Protein AF-A0A6A5K207-F1 (afdb_monomer_lite)

Structure (mmCIF, N/CA/C/O backbone):
data_AF-A0A6A5K207-F1
#
_entry.id   AF-A0A6A5K207-F1
#
loop_
_atom_site.group_PDB
_atom_site.id
_atom_site.type_symbol
_atom_site.label_atom_id
_atom_site.label_alt_id
_atom_site.label_comp_id
_atom_site.label_asym_id
_atom_site.label_entity_id
_atom_site.label_seq_id
_atom_site.pdbx_PDB_ins_code
_atom_site.Cartn_x
_atom_site.Cartn_y
_atom_site.Cartn_z
_atom_site.occupancy
_atom_site.B_iso_or_equiv
_atom_site.auth_seq_id
_atom_site.auth_comp_id
_atom_site.auth_asym_id
_atom_site.auth_atom_id
_atom_site.pdbx_PDB_model_num
ATOM 1 N N . MET A 1 1 ? -21.752 -21.200 59.184 1.00 44.84 1 MET A N 1
ATOM 2 C CA . MET A 1 1 ? -21.937 -22.662 59.324 1.00 44.84 1 MET A CA 1
ATOM 3 C C . MET A 1 1 ? -22.901 -23.047 58.211 1.00 44.84 1 MET A C 1
ATOM 5 O O . MET A 1 1 ? -23.975 -22.481 58.202 1.00 44.84 1 MET A O 1
ATOM 9 N N . GLU A 1 2 ? -22.591 -23.794 57.160 1.00 45.03 2 GLU A N 1
ATOM 10 C CA . GLU A 1 2 ? -21.531 -24.756 56.871 1.00 45.03 2 GLU A CA 1
ATOM 11 C C . GLU A 1 2 ? -21.037 -24.585 55.426 1.00 45.03 2 GLU A C 1
ATOM 13 O O . GLU A 1 2 ? -21.795 -24.346 54.492 1.00 45.03 2 GLU A O 1
ATOM 18 N N . SER A 1 3 ? -19.728 -24.721 55.288 1.00 48.16 3 SER A N 1
ATOM 19 C CA . SER A 1 3 ? -18.932 -24.877 54.077 1.00 48.16 3 SER A CA 1
ATOM 20 C C . SER A 1 3 ? -18.979 -26.319 53.571 1.00 48.16 3 SER A C 1
ATOM 22 O O . SER A 1 3 ? -18.796 -27.216 54.389 1.00 48.16 3 SER A O 1
ATOM 24 N N . ARG A 1 4 ? -19.070 -26.554 52.252 1.00 56.84 4 ARG A N 1
ATOM 25 C CA . ARG A 1 4 ? -18.583 -27.797 51.617 1.00 56.84 4 ARG A CA 1
ATOM 26 C C . ARG A 1 4 ? -18.163 -27.563 50.161 1.00 56.84 4 ARG A C 1
ATOM 28 O O . ARG A 1 4 ? -18.982 -27.470 49.257 1.00 56.84 4 ARG A O 1
ATOM 35 N N . ILE A 1 5 ? -16.848 -27.491 49.987 1.00 59.66 5 ILE A N 1
ATOM 36 C CA . ILE A 1 5 ? -16.102 -27.741 48.750 1.00 59.66 5 ILE A CA 1
ATOM 37 C C . ILE A 1 5 ? -15.825 -29.253 48.692 1.00 59.66 5 ILE A C 1
ATOM 39 O O . ILE A 1 5 ? -15.466 -29.818 49.729 1.00 59.66 5 ILE A O 1
ATOM 43 N N . PRO A 1 6 ? -15.901 -29.902 47.520 1.00 63.38 6 PRO A N 1
ATOM 44 C CA . PRO A 1 6 ? -15.138 -31.117 47.257 1.00 63.38 6 PRO A CA 1
ATOM 45 C C . PRO A 1 6 ? -13.872 -30.817 46.439 1.00 63.38 6 PRO A C 1
ATOM 47 O O . PRO A 1 6 ? -13.910 -30.184 45.387 1.00 63.38 6 PRO A O 1
ATOM 50 N N . SER A 1 7 ? -12.761 -31.283 47.000 1.00 54.56 7 SER A N 1
ATOM 51 C CA . SER A 1 7 ? -11.365 -31.261 46.552 1.00 54.56 7 SER A CA 1
ATOM 52 C C . SER A 1 7 ? -11.074 -32.153 45.317 1.00 54.56 7 SER A C 1
ATOM 54 O O . SER A 1 7 ? -11.964 -32.866 44.854 1.00 54.56 7 SER A O 1
ATOM 56 N N . PRO A 1 8 ? -9.843 -32.097 44.760 1.00 53.81 8 PRO A N 1
ATOM 57 C CA . PRO A 1 8 ? -9.511 -32.505 43.397 1.00 53.81 8 PRO A CA 1
ATOM 58 C C . PRO A 1 8 ? -9.076 -33.974 43.293 1.00 53.81 8 PRO A C 1
ATOM 60 O O . PRO A 1 8 ? -8.551 -34.543 44.248 1.00 53.81 8 PRO A O 1
ATOM 63 N N . ASN A 1 9 ? -9.204 -34.551 42.095 1.00 52.72 9 ASN A N 1
ATOM 64 C CA . ASN A 1 9 ? -8.553 -35.815 41.748 1.00 52.72 9 ASN A CA 1
ATOM 65 C C . ASN A 1 9 ? -7.171 -35.561 41.115 1.00 52.72 9 ASN A C 1
ATOM 67 O O . ASN A 1 9 ? -7.085 -34.764 40.178 1.00 52.72 9 ASN A O 1
ATOM 71 N N . PRO A 1 10 ? -6.107 -36.244 41.577 1.00 52.38 10 PRO A N 1
ATOM 72 C CA . PRO A 1 10 ? -4.790 -36.215 40.956 1.00 52.38 10 PRO A CA 1
ATOM 73 C C . PRO A 1 10 ? -4.462 -37.506 40.167 1.00 52.38 10 PRO A C 1
ATOM 75 O O . PRO A 1 10 ? -5.219 -38.475 40.174 1.00 52.38 10 PRO A O 1
ATOM 78 N N . ILE A 1 11 ? -3.233 -37.509 39.630 1.00 54.78 11 ILE A N 1
ATOM 79 C CA . ILE A 1 11 ? -2.337 -38.635 39.271 1.00 54.78 11 ILE A CA 1
ATOM 80 C C . ILE A 1 11 ? -2.476 -39.261 37.846 1.00 54.78 11 ILE A C 1
ATOM 82 O O . ILE A 1 11 ? -3.526 -39.154 37.223 1.00 54.78 11 ILE A O 1
ATOM 86 N N . PRO A 1 12 ? -1.461 -40.003 37.335 1.00 46.03 12 PRO A N 1
ATOM 87 C CA . PRO A 1 12 ? -0.167 -39.592 36.750 1.00 46.03 12 PRO A CA 1
ATOM 88 C C . PRO A 1 12 ? 0.008 -40.050 35.284 1.00 46.03 12 PRO A C 1
ATOM 90 O O . PRO A 1 12 ? -0.547 -41.061 34.864 1.00 46.03 12 PRO A O 1
ATOM 93 N N . GLY A 1 13 ? 0.919 -39.422 34.536 1.00 37.16 13 GLY A N 1
ATOM 94 C CA . GLY A 1 13 ? 1.379 -39.964 33.253 1.00 37.16 13 GLY A CA 1
ATOM 95 C C . GLY A 1 13 ? 2.741 -39.412 32.854 1.00 37.16 13 GLY A C 1
ATOM 96 O O . GLY A 1 13 ? 2.867 -38.235 32.549 1.00 37.16 13 GLY A O 1
ATOM 97 N N . SER A 1 14 ? 3.747 -40.279 32.923 1.00 47.94 14 SER A N 1
ATOM 98 C CA . SER A 1 14 ? 5.183 -40.050 32.754 1.00 47.94 14 SER A CA 1
ATOM 99 C C . SER A 1 14 ? 5.637 -39.290 31.495 1.00 47.94 14 SER A C 1
ATOM 101 O O . SER A 1 14 ? 4.974 -39.331 30.458 1.00 47.94 14 SER A O 1
ATOM 103 N N . PRO A 1 15 ? 6.842 -38.684 31.552 1.00 44.41 15 PRO A N 1
ATOM 104 C CA . PRO A 1 15 ? 7.488 -38.045 30.414 1.00 44.41 15 PRO A CA 1
ATOM 105 C C . PRO A 1 15 ? 8.065 -39.104 29.468 1.00 44.41 15 PRO A C 1
ATOM 107 O O . PRO A 1 15 ? 8.918 -39.899 29.861 1.00 44.41 15 PRO A O 1
ATOM 110 N N . SER A 1 16 ? 7.651 -39.095 28.201 1.00 43.56 16 SER A N 1
ATOM 111 C CA . SER A 1 16 ? 8.359 -39.845 27.162 1.00 43.56 16 SER A CA 1
ATOM 112 C C . SER A 1 16 ? 9.393 -38.928 26.518 1.00 43.56 16 SER A C 1
ATOM 114 O O . SER A 1 16 ? 9.106 -38.188 25.580 1.00 43.56 16 SER A O 1
ATOM 116 N N . ALA A 1 17 ? 10.606 -38.975 27.062 1.00 40.47 17 ALA A N 1
ATOM 117 C CA . ALA A 1 17 ? 11.802 -38.459 26.422 1.00 40.47 17 ALA A CA 1
ATOM 118 C C . ALA A 1 17 ? 12.112 -39.314 25.185 1.00 40.47 17 ALA A C 1
ATOM 120 O O . ALA A 1 17 ? 12.351 -40.514 25.298 1.00 40.47 17 ALA A O 1
ATOM 121 N N . TRP A 1 18 ? 12.109 -38.694 24.009 1.00 47.16 18 TRP A N 1
ATOM 122 C CA . TRP A 1 18 ? 12.700 -39.260 22.801 1.00 47.16 18 TRP A CA 1
ATOM 123 C C . TRP A 1 18 ? 14.012 -38.517 22.545 1.00 47.16 18 TRP A C 1
ATOM 125 O O . TRP A 1 18 ? 13.978 -37.309 22.303 1.00 47.16 18 TRP A O 1
ATOM 135 N N . PRO A 1 19 ? 15.175 -39.184 22.598 1.00 44.75 19 PRO A N 1
ATOM 136 C CA . PRO A 1 19 ? 16.393 -38.640 22.035 1.00 44.75 19 PRO A CA 1
ATOM 137 C C . PRO A 1 19 ? 16.380 -38.937 20.534 1.00 44.75 19 PRO A C 1
ATOM 139 O O . PRO A 1 19 ? 16.331 -40.091 20.108 1.00 44.75 19 PRO A O 1
ATOM 142 N N . SER A 1 20 ? 16.405 -37.903 19.701 1.00 40.88 20 SER A N 1
ATOM 143 C CA . SER A 1 20 ? 16.735 -38.067 18.287 1.00 40.88 20 SER A CA 1
ATOM 144 C C . SER A 1 20 ? 17.706 -36.979 17.868 1.00 40.88 20 SER A C 1
ATOM 146 O O . SER A 1 20 ? 17.448 -35.781 17.927 1.00 40.88 20 SER A O 1
ATOM 148 N N . THR A 1 21 ? 18.879 -37.496 17.555 1.00 45.62 21 THR A N 1
ATOM 149 C CA . THR A 1 21 ? 20.159 -36.899 17.223 1.00 45.62 21 THR A CA 1
ATOM 150 C C . THR A 1 21 ? 20.055 -35.835 16.123 1.00 45.62 21 THR A C 1
ATOM 152 O O . THR A 1 21 ? 19.365 -36.058 15.126 1.00 45.62 21 THR A O 1
ATOM 155 N N . PRO A 1 22 ? 20.774 -34.704 16.241 1.00 42.53 22 PRO A N 1
ATOM 156 C CA . PRO A 1 22 ? 20.884 -33.736 15.158 1.00 42.53 22 PRO A CA 1
ATOM 157 C C . PRO A 1 22 ? 21.737 -34.317 14.023 1.00 42.53 22 PRO A C 1
ATOM 159 O O . PRO A 1 22 ? 22.899 -34.672 14.219 1.00 42.53 22 PRO A O 1
ATOM 162 N N . SER A 1 23 ? 21.164 -34.403 12.823 1.00 44.38 23 SER A N 1
ATOM 163 C CA . SER A 1 23 ? 21.946 -34.622 11.602 1.00 44.38 23 SER A CA 1
ATOM 164 C C . SER A 1 23 ? 22.657 -33.315 11.219 1.00 44.38 23 SER A C 1
ATOM 166 O O . SER A 1 23 ? 22.001 -32.271 11.188 1.00 44.38 23 SER A O 1
ATOM 168 N N . PRO A 1 24 ? 23.971 -33.327 10.931 1.00 42.41 24 PRO A N 1
ATOM 169 C CA . PRO A 1 24 ? 24.690 -32.132 10.509 1.00 42.41 24 PRO A CA 1
ATOM 170 C C . PRO A 1 24 ? 24.286 -31.741 9.080 1.00 42.41 24 PRO A C 1
ATOM 172 O O . PRO A 1 24 ? 24.414 -32.528 8.143 1.00 42.41 24 PRO A O 1
ATOM 175 N N . LEU A 1 25 ? 23.797 -30.510 8.922 1.00 47.03 25 LEU A N 1
ATOM 176 C CA . LEU A 1 25 ? 23.578 -29.882 7.620 1.00 47.03 25 LEU A CA 1
ATOM 177 C C . LEU A 1 25 ? 24.928 -29.613 6.930 1.00 47.03 25 LEU A C 1
ATOM 179 O O . LEU A 1 25 ? 25.884 -29.209 7.600 1.00 47.03 25 LEU A O 1
ATOM 183 N N . PRO A 1 26 ? 25.026 -29.798 5.602 1.00 39.66 26 PRO A N 1
ATOM 184 C CA . PRO A 1 26 ? 26.238 -29.490 4.860 1.00 39.66 26 PRO A CA 1
ATOM 185 C C . PRO A 1 26 ? 26.518 -27.982 4.857 1.00 39.66 26 PRO A C 1
ATOM 187 O O . PRO A 1 26 ? 25.667 -27.160 4.521 1.00 39.66 26 PRO A O 1
ATOM 190 N N . SER A 1 27 ? 27.755 -27.651 5.227 1.00 43.25 27 SER A N 1
ATOM 191 C CA . SER A 1 27 ? 28.374 -26.333 5.103 1.00 43.25 27 SER A CA 1
ATOM 192 C C . SER A 1 27 ? 28.335 -25.847 3.651 1.00 43.25 27 SER A C 1
ATOM 194 O O . SER A 1 27 ? 28.942 -26.455 2.770 1.00 43.25 27 SER A O 1
ATOM 196 N N . LEU A 1 28 ? 27.655 -24.726 3.414 1.00 39.69 28 LEU A N 1
ATOM 197 C CA . LEU A 1 28 ? 27.785 -23.926 2.200 1.00 39.69 28 LEU A CA 1
ATOM 198 C C . LEU A 1 28 ? 28.215 -22.518 2.615 1.00 39.69 28 LEU A C 1
ATOM 200 O O . LEU A 1 28 ? 27.433 -21.744 3.161 1.00 39.69 28 LEU A O 1
ATOM 204 N N . SER A 1 29 ? 29.489 -22.217 2.379 1.00 40.88 29 SER A N 1
ATOM 205 C CA . SER A 1 29 ? 30.042 -20.857 2.414 1.00 40.88 29 SER A CA 1
ATOM 206 C C . SER A 1 29 ? 30.113 -20.302 0.973 1.00 40.88 29 SER A C 1
ATOM 208 O O . SER A 1 29 ? 29.894 -21.046 0.018 1.00 40.88 29 SER A O 1
ATOM 210 N N . PRO A 1 30 ? 30.334 -18.995 0.781 1.00 43.84 30 PRO A N 1
ATOM 211 C CA . PRO A 1 30 ? 29.324 -18.043 0.347 1.00 43.84 30 PRO A CA 1
ATOM 212 C C . PRO A 1 30 ? 29.464 -17.696 -1.144 1.00 43.84 30 PRO A C 1
ATOM 214 O O . PRO A 1 30 ? 30.557 -17.385 -1.611 1.00 43.84 30 PRO A O 1
ATOM 217 N N . LEU A 1 31 ? 28.356 -17.642 -1.890 1.00 35.25 31 LEU A N 1
ATOM 218 C CA . LEU A 1 31 ? 28.353 -16.929 -3.168 1.00 35.25 31 LEU A CA 1
ATOM 219 C C . LEU A 1 31 ? 27.944 -15.479 -2.898 1.00 35.25 31 LEU A C 1
ATOM 221 O O . LEU A 1 31 ? 26.765 -15.139 -2.822 1.00 35.25 31 LEU A O 1
ATOM 225 N N . THR A 1 32 ? 28.937 -14.612 -2.719 1.00 41.06 32 THR A N 1
ATOM 226 C CA . THR A 1 32 ? 28.762 -13.164 -2.836 1.00 41.06 32 THR A CA 1
ATOM 227 C C . THR A 1 32 ? 28.430 -12.838 -4.285 1.00 41.06 32 THR A C 1
ATOM 229 O O . THR A 1 32 ? 29.312 -12.556 -5.093 1.00 41.06 32 THR A O 1
ATOM 232 N N . THR A 1 33 ? 27.151 -12.899 -4.634 1.00 46.28 33 THR A N 1
ATOM 233 C CA . THR A 1 33 ? 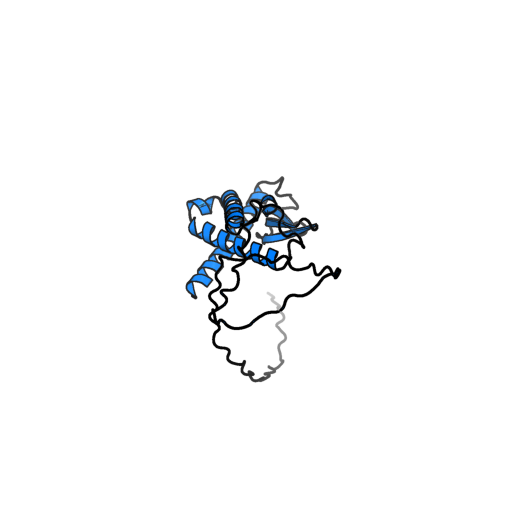26.635 -12.258 -5.841 1.00 46.28 33 THR A CA 1
ATOM 234 C C . THR A 1 33 ? 26.035 -10.935 -5.399 1.00 46.28 33 THR A C 1
ATOM 236 O O . THR A 1 33 ? 24.927 -10.879 -4.868 1.00 46.28 33 THR A O 1
ATOM 239 N N . ALA A 1 34 ? 26.811 -9.862 -5.547 1.00 43.94 34 ALA A N 1
ATOM 240 C CA . ALA A 1 34 ? 26.272 -8.515 -5.504 1.00 43.94 34 ALA A CA 1
ATOM 241 C C . ALA A 1 34 ? 25.186 -8.427 -6.588 1.00 43.94 34 ALA A C 1
ATOM 243 O O . ALA A 1 34 ? 25.480 -8.471 -7.781 1.00 43.94 34 ALA A O 1
ATOM 244 N N . PHE A 1 35 ? 23.923 -8.401 -6.167 1.00 44.88 35 PHE A N 1
ATOM 245 C CA . PHE A 1 35 ? 22.794 -8.182 -7.060 1.00 44.88 35 PHE A CA 1
ATOM 246 C C . PHE A 1 35 ? 22.792 -6.707 -7.462 1.00 44.88 35 PHE A C 1
ATOM 248 O O . PHE A 1 35 ? 22.419 -5.840 -6.673 1.00 44.88 35 PHE A O 1
ATOM 255 N N . ASP A 1 36 ? 23.226 -6.431 -8.688 1.00 41.22 36 ASP A N 1
ATOM 256 C CA . ASP A 1 36 ? 23.014 -5.140 -9.331 1.00 41.22 36 ASP A CA 1
ATOM 257 C C . ASP A 1 36 ? 21.518 -4.993 -9.650 1.00 41.22 36 ASP A C 1
ATOM 259 O O . ASP A 1 36 ? 20.970 -5.636 -10.546 1.00 41.22 36 ASP A O 1
ATOM 263 N N . LEU A 1 37 ? 20.838 -4.164 -8.859 1.00 47.44 37 LEU A N 1
ATOM 264 C CA . LEU A 1 37 ? 19.405 -3.870 -8.956 1.00 47.44 37 LEU A CA 1
ATOM 265 C C . LEU A 1 37 ? 19.041 -2.989 -10.166 1.00 47.44 37 LEU A C 1
ATOM 267 O O . LEU A 1 37 ? 17.875 -2.623 -10.323 1.00 47.44 37 LEU A O 1
ATOM 271 N N . SER A 1 38 ? 19.999 -2.644 -11.029 1.00 45.72 38 SER A N 1
ATOM 272 C CA . SER A 1 38 ? 19.800 -1.626 -12.068 1.00 45.72 38 SER A CA 1
ATOM 273 C C . SER A 1 38 ? 19.377 -2.170 -13.435 1.00 45.72 38 SER A C 1
ATOM 275 O O . SER A 1 38 ? 19.106 -1.378 -14.338 1.00 45.72 38 SER A O 1
ATOM 277 N N . ARG A 1 39 ? 19.283 -3.491 -13.635 1.00 46.75 39 ARG A N 1
ATOM 278 C CA . ARG A 1 39 ? 18.863 -4.068 -14.927 1.00 46.75 39 ARG A CA 1
ATOM 279 C C . ARG A 1 39 ? 18.024 -5.332 -14.765 1.00 46.75 39 ARG A C 1
ATOM 281 O O . ARG A 1 39 ? 18.534 -6.444 -14.805 1.00 46.75 39 ARG A O 1
ATOM 288 N N . MET A 1 40 ? 16.710 -5.154 -14.669 1.00 41.28 40 MET A N 1
ATOM 289 C CA . MET A 1 40 ? 15.739 -6.238 -14.835 1.00 41.28 40 MET A CA 1
ATOM 290 C C . MET A 1 40 ? 14.933 -5.983 -16.108 1.00 41.28 40 MET A C 1
ATOM 292 O O . MET A 1 40 ? 13.833 -5.441 -16.076 1.00 41.28 40 MET A O 1
ATOM 296 N N . SER A 1 41 ? 15.526 -6.330 -17.249 1.00 45.75 41 SER A N 1
ATOM 297 C CA . SER A 1 41 ? 14.807 -6.470 -18.516 1.00 45.75 41 SER A CA 1
ATOM 298 C C . SER A 1 41 ? 14.399 -7.933 -18.655 1.00 45.75 41 SER A C 1
ATOM 300 O O . SER A 1 41 ? 15.256 -8.809 -18.723 1.00 45.75 41 SER A O 1
ATOM 302 N N . ILE A 1 42 ? 13.096 -8.198 -18.662 1.00 46.06 42 ILE A N 1
ATOM 303 C CA . ILE A 1 42 ? 12.529 -9.514 -18.969 1.00 46.06 42 ILE A CA 1
ATOM 304 C C . ILE A 1 42 ? 12.681 -9.715 -20.491 1.00 46.06 42 ILE A C 1
ATOM 306 O O . ILE A 1 42 ? 12.168 -8.884 -21.243 1.00 46.06 42 ILE A O 1
ATOM 310 N N . PRO A 1 43 ? 13.408 -10.736 -20.983 1.00 43.03 43 PRO A N 1
ATOM 311 C CA . PRO A 1 43 ? 13.563 -10.945 -22.419 1.00 43.03 43 PRO A CA 1
ATOM 312 C C . PRO A 1 43 ? 12.281 -11.539 -23.033 1.00 43.03 43 PRO A C 1
ATOM 314 O O . PRO A 1 43 ? 11.747 -12.512 -22.495 1.00 43.03 43 PRO A O 1
ATOM 317 N N . PRO A 1 44 ? 11.799 -11.034 -24.185 1.00 43.41 44 PRO A N 1
ATOM 318 C CA . PRO A 1 44 ? 10.745 -11.681 -24.947 1.00 43.41 44 PRO A CA 1
ATOM 319 C C . PRO A 1 44 ? 11.380 -12.710 -25.889 1.00 43.41 44 PRO A C 1
ATOM 321 O O . PRO A 1 44 ? 11.658 -12.428 -27.050 1.00 43.41 44 PRO A O 1
ATOM 324 N N . THR A 1 45 ? 11.630 -13.922 -25.401 1.00 42.78 45 THR A N 1
ATOM 325 C CA . THR A 1 45 ? 12.002 -15.052 -26.268 1.00 42.78 45 THR A CA 1
ATOM 326 C C . THR A 1 45 ? 11.120 -16.249 -25.967 1.00 42.78 45 THR A C 1
ATOM 328 O O . THR A 1 45 ? 11.534 -17.212 -25.332 1.00 42.78 45 THR A O 1
ATOM 331 N N . ALA A 1 46 ? 9.888 -16.169 -26.459 1.00 44.06 46 ALA A N 1
ATOM 332 C CA . ALA A 1 46 ? 9.008 -17.311 -26.658 1.00 44.06 46 ALA A CA 1
ATOM 333 C C . ALA A 1 46 ? 8.337 -17.210 -28.035 1.00 44.06 46 ALA A C 1
ATOM 335 O O . ALA A 1 46 ? 7.123 -17.244 -28.139 1.00 44.06 46 ALA A O 1
ATOM 336 N N . TYR A 1 47 ? 9.133 -17.065 -29.099 1.00 45.47 47 TYR A N 1
ATOM 337 C CA . TYR A 1 47 ? 8.669 -17.324 -30.463 1.00 45.47 47 TYR A CA 1
ATOM 338 C C . TYR A 1 47 ? 9.777 -18.014 -31.257 1.00 45.47 47 TYR A C 1
ATOM 340 O O . TYR A 1 47 ? 10.478 -17.411 -32.063 1.00 45.47 47 TYR A O 1
ATOM 348 N N . ALA A 1 48 ? 9.925 -19.317 -31.025 1.00 40.44 48 ALA A N 1
ATOM 349 C CA . ALA A 1 48 ? 10.353 -20.202 -32.094 1.00 40.44 48 ALA A CA 1
ATOM 350 C C . ALA A 1 48 ? 9.165 -20.317 -33.061 1.00 40.44 48 ALA A C 1
ATOM 352 O O . ALA A 1 48 ? 8.199 -21.021 -32.779 1.00 40.44 48 ALA A O 1
ATOM 353 N N . SER A 1 49 ? 9.204 -19.578 -34.168 1.00 36.00 49 SER A N 1
ATOM 354 C CA . SER A 1 49 ? 8.358 -19.863 -35.327 1.00 36.00 49 SER A CA 1
ATOM 355 C C . SER A 1 49 ? 9.236 -20.405 -36.441 1.00 36.00 49 SER A C 1
ATOM 357 O O . SER A 1 49 ? 9.970 -19.691 -37.117 1.00 36.00 49 SER A O 1
ATOM 359 N N . THR A 1 50 ? 9.166 -21.723 -36.553 1.00 40.16 50 THR A N 1
ATOM 360 C CA . THR A 1 50 ? 9.625 -22.572 -37.640 1.00 40.16 50 THR A CA 1
ATOM 361 C C . THR A 1 50 ? 9.022 -22.116 -38.965 1.00 40.16 50 THR A C 1
ATOM 363 O O . THR A 1 50 ? 7.894 -22.487 -39.230 1.00 40.16 50 THR A O 1
ATOM 366 N N . TYR A 1 51 ? 9.755 -21.383 -39.807 1.00 38.41 51 TYR A N 1
ATOM 367 C CA . TYR A 1 51 ? 9.572 -21.406 -41.266 1.00 38.41 51 TYR A CA 1
ATOM 368 C C . TYR A 1 51 ? 10.887 -21.022 -41.958 1.00 38.41 51 TYR A C 1
ATOM 370 O O . TYR A 1 51 ? 11.305 -19.869 -41.946 1.00 38.41 51 TYR A O 1
ATOM 378 N N . ALA A 1 52 ? 11.537 -22.019 -42.561 1.00 36.31 52 ALA A N 1
ATOM 379 C CA . ALA A 1 52 ? 12.463 -21.810 -43.670 1.00 36.31 52 ALA A CA 1
ATOM 380 C C . ALA A 1 52 ? 11.659 -21.439 -44.933 1.00 36.31 52 ALA A C 1
ATOM 382 O O . ALA A 1 52 ? 10.500 -21.846 -45.060 1.00 36.31 52 ALA A O 1
ATOM 383 N N . PRO A 1 53 ? 12.276 -20.732 -45.892 1.00 45.12 53 PRO A N 1
ATOM 384 C CA . PRO A 1 53 ? 12.736 -21.472 -47.064 1.00 45.12 53 PRO A CA 1
ATOM 385 C C . PRO A 1 53 ? 14.161 -21.117 -47.516 1.00 45.12 53 PRO A C 1
ATOM 387 O O . PRO A 1 53 ? 14.733 -20.092 -47.156 1.00 45.12 53 PRO A O 1
ATOM 390 N N . ALA A 1 54 ? 14.708 -22.064 -48.279 1.00 39.84 54 ALA A N 1
ATOM 391 C CA . ALA A 1 54 ? 16.033 -22.120 -48.887 1.00 39.84 54 ALA A CA 1
ATOM 392 C C . ALA A 1 54 ? 16.172 -21.204 -50.129 1.00 39.84 54 ALA A C 1
ATOM 394 O O . ALA A 1 54 ? 15.262 -20.435 -50.409 1.00 39.84 54 ALA A O 1
ATOM 395 N N . TYR A 1 55 ? 17.287 -21.380 -50.866 1.00 39.78 55 TYR A N 1
ATOM 396 C CA . TYR A 1 55 ? 17.792 -20.689 -52.081 1.00 39.78 55 TYR A CA 1
ATOM 397 C C . TYR A 1 55 ? 18.593 -19.396 -51.748 1.00 39.78 55 TYR A C 1
ATOM 399 O O . TYR A 1 55 ? 18.055 -18.513 -51.099 1.00 39.78 55 TYR A O 1
ATOM 407 N N . GLU A 1 56 ? 19.876 -19.171 -52.084 1.00 35.44 56 GLU A N 1
ATOM 408 C CA . GLU A 1 56 ? 20.811 -19.774 -53.054 1.00 35.44 56 GLU A CA 1
ATOM 409 C C . GLU A 1 56 ? 22.298 -19.372 -52.780 1.00 35.44 56 GLU A C 1
ATOM 411 O O . GLU A 1 56 ? 22.585 -18.227 -52.442 1.00 35.44 56 GLU A O 1
ATOM 416 N N . GLU A 1 57 ? 23.204 -20.340 -52.996 1.00 39.62 57 GLU A N 1
ATOM 417 C CA . GLU A 1 57 ? 24.566 -20.296 -53.594 1.00 39.62 57 GLU A CA 1
ATOM 418 C C . GLU A 1 57 ? 25.828 -19.597 -52.986 1.00 39.62 57 GLU A C 1
ATOM 420 O O . GLU A 1 57 ? 25.752 -18.678 -52.172 1.00 39.62 57 GLU A O 1
ATOM 425 N N . PRO A 1 58 ? 27.045 -20.100 -53.344 1.00 49.69 58 PRO A N 1
ATOM 426 C CA . PRO A 1 58 ? 28.224 -20.158 -52.476 1.00 49.69 58 PRO A CA 1
ATOM 427 C C . PRO A 1 58 ? 29.349 -19.179 -52.856 1.00 49.69 58 PRO A C 1
ATOM 429 O O . PRO A 1 58 ? 29.645 -18.971 -54.032 1.00 49.69 58 PRO A O 1
ATOM 432 N N . ARG A 1 59 ? 30.102 -18.682 -51.863 1.00 40.41 59 ARG A N 1
ATOM 433 C CA . ARG A 1 59 ? 31.461 -18.142 -52.076 1.00 40.41 59 ARG A CA 1
ATOM 434 C C . ARG A 1 59 ? 32.412 -18.480 -50.921 1.00 40.41 59 ARG A C 1
ATOM 436 O O . ARG A 1 59 ? 32.390 -17.853 -49.870 1.00 40.41 59 ARG A O 1
ATOM 443 N N . SER A 1 60 ? 33.277 -19.461 -51.163 1.00 40.66 60 SER A N 1
ATOM 444 C CA . SER A 1 60 ? 34.611 -19.647 -50.560 1.00 40.66 60 SER A CA 1
ATOM 445 C C . SER A 1 60 ? 35.530 -18.469 -50.950 1.00 40.66 60 SER A C 1
ATOM 447 O O . SER A 1 60 ? 35.436 -18.005 -52.084 1.00 40.66 60 SER A O 1
ATOM 449 N N . PHE A 1 61 ? 36.299 -17.828 -50.053 1.00 39.91 61 PHE A N 1
ATOM 450 C CA . PHE A 1 61 ? 37.665 -18.111 -49.526 1.00 39.91 61 PHE A CA 1
ATOM 451 C C . PHE A 1 61 ? 38.098 -16.904 -48.628 1.00 39.91 61 PHE A C 1
ATOM 453 O O . PHE A 1 61 ? 37.456 -15.861 -48.763 1.00 39.91 61 PHE A O 1
ATOM 460 N N . PRO A 1 62 ? 39.242 -16.875 -47.886 1.00 47.97 62 PRO A N 1
ATOM 461 C CA . PRO A 1 62 ? 40.047 -17.890 -47.174 1.00 47.97 62 PRO A CA 1
ATOM 462 C C . PRO A 1 62 ? 40.216 -17.555 -45.648 1.00 47.97 62 PRO A C 1
ATOM 464 O O . PRO A 1 62 ? 39.684 -16.546 -45.184 1.00 47.97 62 PRO A O 1
ATOM 467 N N . PRO A 1 63 ? 40.952 -18.357 -44.836 1.00 57.75 63 PRO A N 1
ATOM 468 C CA . PRO A 1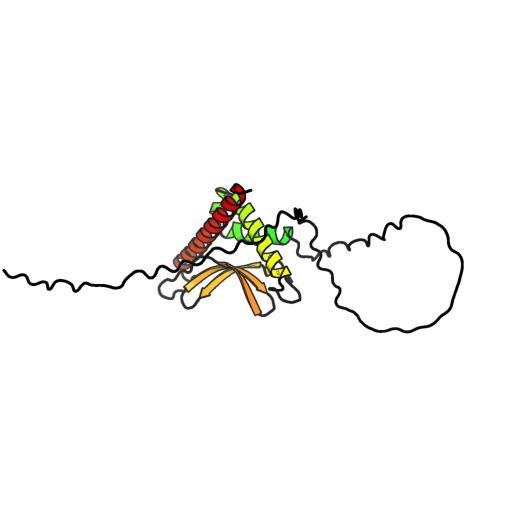 63 ? 41.128 -18.125 -43.398 1.00 57.75 63 PRO A CA 1
ATOM 469 C C . PRO A 1 63 ? 42.482 -17.476 -43.054 1.00 57.75 63 PRO A C 1
ATOM 471 O O . PRO A 1 63 ? 43.507 -17.896 -43.581 1.00 57.75 63 PRO A O 1
ATOM 474 N N . ALA A 1 64 ? 42.485 -16.502 -42.137 1.00 46.50 64 ALA A N 1
ATOM 475 C CA . ALA A 1 64 ? 43.499 -16.270 -41.090 1.00 46.50 64 ALA A CA 1
ATOM 476 C C . ALA A 1 64 ? 43.411 -14.826 -40.574 1.00 46.50 64 ALA A C 1
ATOM 478 O O . ALA A 1 64 ? 43.544 -13.871 -41.333 1.00 46.50 64 ALA A O 1
ATOM 479 N N . GLY A 1 65 ? 43.245 -14.671 -39.262 1.00 39.25 65 GLY A N 1
ATOM 480 C CA . GLY A 1 65 ? 43.329 -13.374 -38.599 1.00 39.25 65 GLY A CA 1
ATOM 481 C C . GLY A 1 65 ? 42.680 -13.410 -37.226 1.00 39.25 65 GLY A C 1
ATOM 482 O O . GLY A 1 65 ? 41.513 -13.069 -37.079 1.00 39.25 65 GLY A O 1
ATOM 483 N N . HIS A 1 66 ? 43.436 -13.853 -36.223 1.00 53.50 66 HIS A N 1
ATOM 484 C CA . HIS A 1 66 ? 43.067 -13.741 -34.817 1.00 53.50 66 HIS A CA 1
ATOM 485 C C . HIS A 1 66 ? 42.843 -12.266 -34.445 1.00 53.50 66 HIS A C 1
ATOM 487 O O . HIS A 1 66 ? 43.796 -11.524 -34.224 1.00 53.50 66 HIS A O 1
ATOM 493 N N . MET A 1 67 ? 41.584 -11.855 -34.333 1.00 48.84 67 MET A N 1
ATOM 494 C CA . MET A 1 67 ? 41.168 -10.691 -33.553 1.00 48.84 67 MET A CA 1
ATOM 495 C C . MET A 1 67 ? 40.134 -11.184 -32.535 1.00 48.84 67 MET A C 1
ATOM 497 O O . MET A 1 67 ? 39.249 -11.954 -32.919 1.00 48.84 67 MET A O 1
ATOM 501 N N . PRO A 1 68 ? 40.222 -10.804 -31.247 1.00 48.75 68 PRO A N 1
ATOM 502 C CA . PRO A 1 68 ? 39.185 -11.135 -30.282 1.00 48.75 68 PRO A CA 1
ATOM 503 C C . PRO A 1 68 ? 37.880 -10.523 -30.780 1.00 48.75 68 PRO A C 1
ATOM 505 O O . PRO A 1 68 ? 37.767 -9.304 -30.911 1.00 48.75 68 PRO A O 1
ATOM 508 N N . SER A 1 69 ? 36.911 -11.373 -31.108 1.00 46.59 69 SER A N 1
ATOM 509 C CA . SER A 1 69 ? 35.567 -10.925 -31.436 1.00 46.59 69 SER A CA 1
ATOM 510 C C . SER A 1 69 ? 34.989 -10.296 -30.172 1.00 46.59 69 SER A C 1
ATOM 512 O O . SER A 1 69 ? 34.603 -10.996 -29.236 1.00 46.59 69 SER A O 1
ATOM 514 N N . LEU A 1 70 ? 34.983 -8.964 -30.108 1.00 56.12 70 LEU A N 1
ATOM 515 C CA . LEU A 1 70 ? 34.063 -8.261 -29.231 1.00 56.12 70 LEU A CA 1
ATOM 516 C C . LEU A 1 70 ? 32.680 -8.626 -29.759 1.00 56.12 70 LEU A C 1
ATOM 518 O O . LEU A 1 70 ? 32.277 -8.152 -30.821 1.00 56.12 70 LEU A O 1
ATOM 522 N N . ALA A 1 71 ? 32.012 -9.550 -29.062 1.00 58.72 71 ALA A N 1
ATOM 523 C CA . ALA A 1 71 ? 30.633 -9.908 -29.346 1.00 58.72 71 ALA A CA 1
ATOM 524 C C . ALA A 1 71 ? 29.843 -8.607 -29.557 1.00 58.72 71 ALA A C 1
ATOM 526 O O . ALA A 1 71 ? 30.042 -7.671 -28.771 1.00 58.72 71 ALA A O 1
ATOM 527 N N . PRO A 1 72 ? 28.991 -8.505 -30.593 1.00 51.84 72 PRO A N 1
ATOM 528 C CA . PRO A 1 72 ? 28.166 -7.326 -30.774 1.00 51.84 72 PRO A CA 1
ATOM 529 C C . PRO A 1 72 ? 27.397 -7.123 -29.474 1.00 51.84 72 PRO A C 1
ATOM 531 O O . PRO A 1 72 ? 26.557 -7.948 -29.114 1.00 51.84 72 PRO A O 1
ATOM 534 N N . GLN A 1 73 ? 27.715 -6.062 -28.730 1.00 54.78 73 GLN A N 1
ATOM 535 C CA . GLN A 1 73 ? 26.817 -5.603 -27.690 1.00 54.78 73 GLN A CA 1
ATOM 536 C C . GLN A 1 73 ? 25.574 -5.157 -28.437 1.00 54.78 73 GLN A C 1
ATOM 538 O O . GLN A 1 73 ? 25.532 -4.065 -28.999 1.00 54.78 73 GLN A O 1
ATOM 543 N N . GLN A 1 74 ? 24.600 -6.060 -28.525 1.00 57.28 74 GLN A N 1
ATOM 544 C CA . GLN A 1 74 ? 23.277 -5.737 -29.006 1.00 57.28 74 GLN A CA 1
ATOM 545 C C . GLN A 1 74 ? 22.833 -4.530 -28.173 1.00 57.28 74 GLN A C 1
ATOM 547 O O . GLN A 1 74 ? 22.812 -4.641 -26.941 1.00 57.28 74 GLN A O 1
ATOM 552 N N . PRO A 1 75 ? 22.577 -3.360 -28.788 1.00 57.03 75 PRO A N 1
ATOM 553 C CA . PRO A 1 75 ? 22.094 -2.214 -28.047 1.00 57.03 75 PRO A CA 1
ATOM 554 C C . PRO A 1 75 ? 20.821 -2.671 -27.351 1.00 57.03 75 PRO A C 1
ATOM 556 O O . PRO A 1 75 ? 19.845 -3.024 -28.014 1.00 57.03 75 PRO A O 1
ATOM 559 N N . SER A 1 76 ? 20.853 -2.758 -26.021 1.00 60.56 76 SER A N 1
ATOM 560 C CA . SER A 1 76 ? 19.641 -2.984 -25.247 1.00 60.56 76 SER A CA 1
ATOM 561 C C . SER A 1 76 ? 18.659 -1.903 -25.698 1.00 60.56 76 SER A C 1
ATOM 563 O O . SER A 1 76 ? 19.032 -0.726 -25.609 1.00 60.56 76 SER A O 1
ATOM 565 N N . PRO A 1 77 ? 17.492 -2.271 -26.262 1.00 59.75 77 PRO A N 1
ATOM 566 C CA . PRO A 1 77 ? 16.57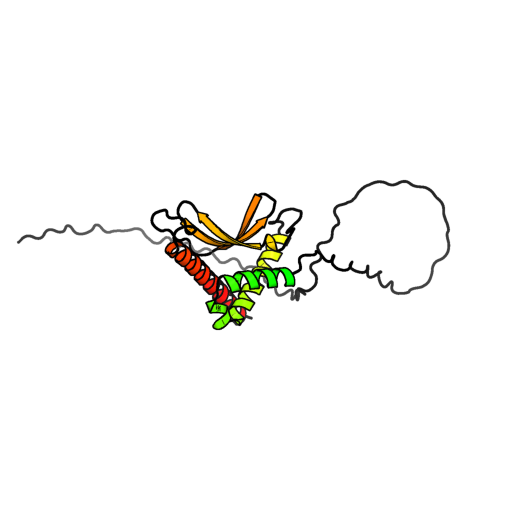0 -1.292 -26.807 1.00 59.75 77 PRO A CA 1
ATOM 567 C C . PRO A 1 77 ? 16.280 -0.257 -25.718 1.00 59.75 77 PRO A C 1
ATOM 569 O O . PRO A 1 77 ? 16.171 -0.636 -24.544 1.00 59.75 77 PRO A O 1
ATOM 572 N N . PRO A 1 78 ? 16.218 1.041 -26.063 1.00 59.62 78 PRO A N 1
ATOM 573 C CA . PRO A 1 78 ? 15.837 2.049 -25.090 1.00 59.62 78 PRO A CA 1
ATOM 574 C C . PRO A 1 78 ? 14.513 1.604 -24.458 1.00 59.62 78 PRO A C 1
ATOM 576 O O . PRO A 1 78 ? 13.641 1.123 -25.191 1.00 59.62 78 PRO A O 1
ATOM 579 N N . PRO A 1 79 ? 14.369 1.687 -23.120 1.00 55.50 79 PRO A N 1
ATOM 580 C CA . PRO A 1 79 ? 13.119 1.324 -22.475 1.00 55.50 79 PRO A CA 1
ATOM 581 C C . PRO A 1 79 ? 11.999 2.065 -23.192 1.00 55.50 79 PRO A C 1
ATOM 583 O O . PRO A 1 79 ? 12.090 3.276 -23.413 1.00 55.50 79 PRO A O 1
ATOM 586 N N . THR A 1 80 ? 10.973 1.328 -23.609 1.00 57.31 80 THR A N 1
ATOM 587 C CA . THR A 1 80 ? 9.787 1.942 -24.191 1.00 57.31 80 THR A CA 1
ATOM 588 C C . THR A 1 80 ? 9.281 3.010 -23.212 1.00 57.31 80 THR A C 1
ATOM 590 O O . THR A 1 80 ? 9.322 2.786 -21.993 1.00 57.31 80 THR A O 1
ATOM 593 N N . PRO A 1 81 ? 8.848 4.187 -23.698 1.00 54.34 81 PRO A N 1
ATOM 594 C CA . PRO A 1 81 ? 8.435 5.311 -22.845 1.00 54.34 81 PRO A CA 1
ATOM 595 C C . PRO A 1 81 ? 7.314 4.956 -21.842 1.00 54.34 81 PRO A C 1
ATOM 597 O O . PRO A 1 81 ? 7.160 5.618 -20.807 1.00 54.34 81 PRO A O 1
ATOM 600 N N . ASP A 1 82 ? 6.619 3.847 -22.095 1.00 60.56 82 ASP A N 1
ATOM 601 C CA . ASP A 1 82 ? 5.530 3.306 -21.281 1.00 60.56 82 ASP A CA 1
ATOM 602 C C . ASP A 1 82 ? 5.947 2.166 -20.338 1.00 60.56 82 ASP A C 1
ATOM 604 O O . ASP A 1 82 ? 5.113 1.611 -19.628 1.00 60.56 82 ASP A O 1
ATOM 608 N N . SER A 1 83 ? 7.235 1.821 -20.259 1.00 71.75 83 SER A N 1
ATOM 609 C CA . SER A 1 83 ? 7.694 0.792 -19.320 1.00 71.75 83 SER A CA 1
ATOM 610 C C . SER A 1 83 ? 7.515 1.234 -17.857 1.00 71.75 83 SER A C 1
ATOM 612 O O . SER A 1 83 ? 7.912 2.329 -17.435 1.00 71.75 83 SER A O 1
ATOM 614 N N . ILE A 1 84 ? 6.893 0.368 -17.054 1.00 86.69 84 ILE A N 1
ATOM 615 C CA . ILE A 1 84 ? 6.759 0.552 -15.608 1.00 86.69 84 ILE A CA 1
ATOM 616 C C . ILE A 1 84 ? 8.106 0.215 -14.962 1.00 86.69 84 ILE A C 1
ATOM 618 O O . ILE A 1 84 ? 8.529 -0.937 -14.911 1.00 86.69 84 ILE A O 1
ATOM 622 N N . THR A 1 85 ? 8.799 1.242 -14.475 1.00 91.00 85 THR A N 1
ATOM 623 C CA . THR A 1 85 ? 10.105 1.109 -13.819 1.00 91.00 85 THR A CA 1
ATOM 624 C C . THR A 1 85 ? 9.970 1.059 -12.298 1.00 91.00 85 THR A C 1
ATOM 626 O O . THR A 1 85 ? 8.969 1.511 -11.739 1.00 91.00 85 THR A O 1
ATOM 629 N N . TYR A 1 86 ? 11.020 0.592 -11.606 1.00 94.88 86 TYR A N 1
ATOM 630 C CA . TYR A 1 86 ? 11.095 0.654 -10.138 1.00 94.88 86 TYR A CA 1
ATOM 631 C C . TYR A 1 86 ? 10.783 2.055 -9.611 1.00 94.88 86 TYR A C 1
ATOM 633 O O . TYR A 1 86 ? 9.977 2.197 -8.699 1.00 94.88 86 TYR A O 1
ATOM 641 N N . ARG A 1 87 ? 11.369 3.094 -10.220 1.00 95.62 87 ARG A N 1
ATOM 642 C CA . ARG A 1 87 ? 11.151 4.482 -9.801 1.00 95.62 87 ARG A CA 1
ATOM 643 C C . ARG A 1 87 ? 9.685 4.892 -9.924 1.00 95.62 87 ARG A C 1
ATOM 645 O O . ARG A 1 87 ? 9.141 5.464 -8.993 1.00 95.62 87 ARG A O 1
ATOM 652 N N . ARG A 1 88 ? 9.026 4.536 -11.028 1.00 95.38 88 ARG A N 1
ATOM 653 C CA . ARG A 1 88 ? 7.600 4.824 -11.229 1.00 95.38 88 ARG A CA 1
ATOM 654 C C . ARG A 1 88 ? 6.707 4.111 -10.204 1.00 95.38 88 ARG A C 1
ATOM 656 O O . ARG A 1 88 ? 5.765 4.717 -9.700 1.00 95.38 88 ARG A O 1
ATOM 663 N N . ILE A 1 89 ? 7.021 2.858 -9.860 1.00 96.81 89 ILE A N 1
ATOM 664 C CA . ILE A 1 89 ? 6.330 2.120 -8.787 1.00 96.81 89 ILE A CA 1
ATOM 665 C C . ILE A 1 89 ? 6.587 2.788 -7.434 1.00 96.81 89 ILE A C 1
ATOM 667 O O . ILE A 1 89 ? 5.644 3.010 -6.679 1.00 96.81 89 ILE A O 1
ATOM 671 N N . PHE A 1 90 ? 7.843 3.131 -7.142 1.00 98.06 90 PHE A N 1
ATOM 672 C CA . PHE A 1 90 ? 8.234 3.816 -5.915 1.00 98.06 90 PHE A CA 1
ATOM 673 C C . PHE A 1 90 ? 7.454 5.123 -5.751 1.00 98.06 90 PHE A C 1
ATOM 675 O O . PHE A 1 90 ? 6.785 5.298 -4.741 1.00 98.06 90 PHE A O 1
ATOM 682 N N . ASP A 1 91 ? 7.464 5.999 -6.757 1.00 97.50 91 ASP A N 1
ATOM 683 C CA . ASP A 1 91 ? 6.778 7.294 -6.708 1.00 97.50 91 ASP A CA 1
ATOM 684 C C . ASP A 1 91 ? 5.263 7.118 -6.515 1.00 97.50 91 ASP A C 1
ATOM 686 O O . ASP A 1 91 ? 4.639 7.829 -5.720 1.00 97.50 91 ASP A O 1
ATOM 690 N N . ARG A 1 92 ? 4.666 6.120 -7.186 1.00 97.56 92 ARG A N 1
ATOM 691 C CA . ARG A 1 92 ? 3.246 5.785 -7.028 1.00 97.56 92 ARG A CA 1
ATOM 692 C C . ARG A 1 92 ? 2.922 5.331 -5.606 1.00 97.56 92 ARG A C 1
ATOM 694 O O . ARG A 1 92 ? 1.984 5.854 -5.006 1.00 97.56 92 ARG A O 1
ATOM 701 N N . VAL A 1 93 ? 3.682 4.379 -5.067 1.00 97.94 93 VAL A N 1
ATOM 702 C CA . VAL A 1 93 ? 3.490 3.869 -3.702 1.00 97.94 93 VAL A CA 1
ATOM 703 C C . VAL A 1 93 ? 3.738 4.976 -2.681 1.00 97.94 93 VAL A C 1
ATOM 705 O O . VAL A 1 93 ? 2.932 5.146 -1.773 1.00 97.94 93 VAL A O 1
ATOM 708 N N . HIS A 1 94 ? 4.783 5.782 -2.864 1.00 97.12 94 HIS A N 1
ATOM 709 C CA . HIS A 1 94 ? 5.108 6.897 -1.980 1.00 97.12 94 HIS A CA 1
ATOM 710 C C . HIS A 1 94 ? 3.956 7.901 -1.909 1.00 97.12 94 HIS A C 1
ATOM 712 O O . HIS A 1 94 ? 3.557 8.313 -0.822 1.00 97.12 94 HIS A O 1
ATOM 718 N N . GLY A 1 95 ? 3.385 8.273 -3.060 1.00 96.69 95 GLY A N 1
ATOM 719 C CA . GLY A 1 95 ? 2.231 9.170 -3.121 1.00 96.69 95 GLY A CA 1
ATOM 720 C C . GLY A 1 95 ? 1.003 8.604 -2.406 1.00 96.69 95 GLY A C 1
ATOM 721 O O . GLY A 1 95 ? 0.348 9.323 -1.652 1.00 96.69 95 GLY A O 1
ATOM 722 N N . LEU A 1 96 ? 0.723 7.310 -2.588 1.00 97.19 96 LEU A N 1
ATOM 723 C CA . LEU A 1 96 ? -0.382 6.629 -1.910 1.00 97.19 96 LEU A CA 1
ATOM 724 C C . LEU A 1 96 ? -0.177 6.578 -0.393 1.00 97.19 96 LEU A C 1
ATOM 726 O O . LEU A 1 96 ? -1.087 6.938 0.351 1.00 97.19 96 LEU A O 1
ATOM 730 N N . LEU A 1 97 ? 1.007 6.176 0.070 1.00 96.31 97 LEU A N 1
ATOM 731 C CA . LEU A 1 97 ? 1.307 6.116 1.498 1.00 96.31 97 LEU A CA 1
ATOM 732 C C . LEU A 1 97 ? 1.283 7.505 2.126 1.00 96.31 97 LEU A C 1
ATOM 734 O O . LEU A 1 97 ? 0.655 7.679 3.159 1.00 96.31 97 LEU A O 1
ATOM 738 N N . ARG A 1 98 ? 1.874 8.515 1.482 1.00 94.81 98 ARG A N 1
ATOM 739 C CA . ARG A 1 98 ? 1.844 9.896 1.981 1.00 94.81 98 ARG A CA 1
ATOM 740 C C . ARG A 1 98 ? 0.417 10.416 2.168 1.00 94.81 98 ARG A C 1
ATOM 742 O O . ARG A 1 98 ? 0.153 11.110 3.141 1.00 94.81 98 ARG A O 1
ATOM 749 N N . GLY A 1 99 ? -0.494 10.087 1.251 1.00 93.00 99 GLY A N 1
ATOM 750 C CA . GLY A 1 99 ? -1.898 10.494 1.349 1.00 93.00 99 GLY A CA 1
ATOM 751 C C . GLY A 1 99 ? -2.686 9.779 2.451 1.00 93.00 99 GLY A C 1
ATOM 752 O O . GLY A 1 99 ? -3.710 10.295 2.884 1.00 93.00 99 GLY A O 1
ATOM 753 N N . ASN A 1 100 ? -2.222 8.611 2.904 1.00 93.12 100 ASN A N 1
ATOM 754 C CA . ASN A 1 100 ? -2.954 7.748 3.838 1.00 93.12 100 ASN A CA 1
ATOM 755 C C . ASN A 1 100 ? -2.242 7.541 5.189 1.00 93.12 100 ASN A C 1
ATOM 757 O O . ASN A 1 100 ? -2.844 7.005 6.110 1.00 93.12 100 ASN A O 1
ATOM 761 N N . LEU A 1 101 ? -0.997 8.005 5.317 1.00 90.19 101 LEU A N 1
ATOM 762 C CA . LEU A 1 101 ? -0.180 8.044 6.534 1.00 90.19 101 LEU A CA 1
ATOM 763 C C . LEU A 1 101 ? 0.344 9.481 6.748 1.00 90.19 101 LEU A C 1
ATOM 765 O O . LEU A 1 101 ? 1.554 9.720 6.691 1.00 90.19 101 LEU A O 1
ATOM 769 N N . PRO A 1 102 ? -0.540 10.478 6.932 1.00 83.12 102 PRO A N 1
ATOM 770 C CA . PRO A 1 102 ? -0.145 11.887 6.910 1.00 83.12 102 PRO A CA 1
ATOM 771 C C . PRO A 1 102 ? 0.849 12.245 8.024 1.00 83.12 102 PRO A C 1
ATOM 773 O O . PRO A 1 102 ? 1.804 12.981 7.780 1.00 83.12 102 PRO A O 1
ATOM 776 N N . GLU A 1 103 ? 0.696 11.666 9.219 1.00 85.81 103 GLU A N 1
ATOM 777 C CA . GLU A 1 103 ? 1.586 11.951 10.352 1.00 85.81 103 GLU A CA 1
ATOM 778 C C . GLU A 1 103 ? 3.029 11.487 10.113 1.00 85.81 103 GLU A C 1
ATOM 780 O O . GLU A 1 103 ? 3.972 12.058 10.663 1.00 85.81 103 GLU A O 1
ATOM 785 N N . TRP A 1 104 ? 3.225 10.465 9.276 1.00 86.75 104 TRP A N 1
ATOM 786 C CA . TRP A 1 104 ? 4.549 9.915 8.995 1.00 86.75 104 TRP A CA 1
ATOM 787 C C . TRP A 1 104 ? 5.388 10.852 8.154 1.00 86.75 104 TRP A C 1
ATOM 789 O O . TRP A 1 104 ? 6.592 10.943 8.362 1.00 86.75 104 TRP A O 1
ATOM 799 N N . TRP A 1 105 ? 4.765 11.565 7.219 1.00 81.25 105 TRP A N 1
ATOM 800 C CA . TRP A 1 105 ? 5.484 12.521 6.390 1.00 81.25 105 TRP A CA 1
ATOM 801 C C . TRP A 1 105 ? 6.145 13.614 7.236 1.00 81.25 105 TRP A C 1
ATOM 803 O O . TRP A 1 105 ? 7.287 13.989 6.984 1.00 81.25 105 TRP A O 1
ATOM 813 N N . GLU A 1 106 ? 5.436 14.095 8.255 1.00 82.31 106 GLU A N 1
ATOM 814 C CA . GLU A 1 106 ? 5.921 15.164 9.125 1.00 82.31 106 GLU A CA 1
ATOM 815 C C . GLU A 1 106 ? 6.883 14.648 10.196 1.00 82.31 106 GLU A C 1
ATOM 817 O O . GLU A 1 106 ? 7.886 15.296 10.491 1.00 82.31 106 GLU A O 1
ATOM 822 N N . ARG A 1 107 ? 6.590 13.482 10.785 1.00 87.19 107 ARG A N 1
ATOM 823 C CA . ARG A 1 107 ? 7.339 12.972 11.943 1.00 87.19 107 ARG A CA 1
ATOM 824 C C . ARG A 1 107 ? 8.490 12.044 11.572 1.00 87.19 107 ARG A C 1
ATOM 826 O O . ARG A 1 107 ? 9.453 11.957 12.329 1.00 87.19 107 ARG A O 1
ATOM 833 N N . ASN A 1 108 ? 8.389 11.310 10.465 1.00 87.44 108 ASN A N 1
ATOM 834 C CA . ASN A 1 108 ? 9.361 10.285 10.091 1.00 87.44 108 ASN A CA 1
ATOM 835 C C . ASN A 1 108 ? 9.413 10.030 8.564 1.00 87.44 108 ASN A C 1
ATOM 837 O O . ASN A 1 108 ? 9.014 8.959 8.089 1.00 87.44 108 ASN A O 1
ATOM 841 N N . PRO A 1 109 ? 9.918 10.996 7.774 1.00 89.75 109 PRO A N 1
ATOM 842 C CA . PRO A 1 109 ? 9.989 10.868 6.317 1.00 89.75 109 PRO A CA 1
ATOM 843 C C . PRO A 1 109 ? 10.884 9.704 5.858 1.00 89.75 109 PRO A C 1
ATOM 845 O O . PRO A 1 109 ? 10.596 9.069 4.844 1.00 89.75 109 PRO A O 1
ATOM 848 N N . GLU A 1 110 ? 11.923 9.367 6.627 1.00 90.94 110 GLU A N 1
ATOM 849 C CA . GLU A 1 110 ? 12.794 8.217 6.352 1.00 90.94 110 GLU A CA 1
ATOM 850 C C . GLU A 1 110 ? 12.041 6.885 6.472 1.00 90.94 110 GLU A C 1
ATOM 852 O O . GLU A 1 110 ? 12.188 6.004 5.621 1.00 90.94 110 GLU A O 1
ATOM 857 N N . ALA A 1 111 ? 11.164 6.738 7.472 1.00 91.81 111 ALA A N 1
ATOM 858 C CA . ALA A 1 111 ? 10.333 5.542 7.590 1.00 91.81 111 ALA A CA 1
ATOM 859 C C . ALA A 1 111 ? 9.416 5.361 6.381 1.00 91.81 111 ALA A C 1
ATOM 861 O O . ALA A 1 111 ? 9.299 4.251 5.854 1.00 91.81 111 ALA A O 1
ATOM 862 N N . LEU A 1 112 ? 8.822 6.455 5.899 1.00 94.19 112 LEU A N 1
ATOM 863 C CA . LEU A 1 112 ? 8.001 6.439 4.692 1.00 94.19 112 LEU A CA 1
ATOM 864 C C . LEU A 1 112 ? 8.824 6.031 3.460 1.00 94.19 112 LEU A C 1
ATOM 866 O O . LEU A 1 112 ? 8.365 5.214 2.656 1.00 94.19 112 LEU A O 1
ATOM 870 N N . HIS A 1 113 ? 10.052 6.542 3.329 1.00 94.81 113 HIS A N 1
ATOM 871 C CA . HIS A 1 113 ? 10.965 6.186 2.242 1.00 94.81 113 HIS A CA 1
ATOM 872 C C . HIS A 1 113 ? 11.328 4.693 2.263 1.00 94.81 113 HIS A C 1
ATOM 874 O O . HIS A 1 113 ? 11.170 3.997 1.255 1.00 94.81 113 HIS A O 1
ATOM 880 N N . HIS A 1 114 ? 11.759 4.171 3.414 1.00 95.31 114 HIS A N 1
ATOM 881 C CA . HIS A 1 114 ? 12.131 2.763 3.569 1.00 95.31 114 HIS A CA 1
ATOM 882 C C . HIS A 1 114 ? 10.954 1.813 3.339 1.00 95.31 114 HIS A C 1
ATOM 884 O O . HIS A 1 114 ? 11.101 0.795 2.653 1.00 95.31 114 HIS A O 1
ATOM 890 N N . LEU A 1 115 ? 9.779 2.157 3.869 1.00 95.81 115 LEU A N 1
ATOM 891 C CA . LEU A 1 115 ? 8.553 1.401 3.648 1.00 95.81 115 LEU A CA 1
ATOM 892 C C . LEU A 1 115 ? 8.195 1.365 2.157 1.00 95.81 115 LEU A C 1
ATOM 894 O O . LEU A 1 115 ? 7.953 0.291 1.605 1.00 95.81 115 LEU A O 1
ATOM 898 N N . THR A 1 116 ? 8.246 2.520 1.487 1.00 97.50 116 THR A N 1
ATOM 899 C CA . THR A 1 116 ? 8.007 2.625 0.041 1.00 97.50 116 THR A CA 1
ATOM 900 C C . THR A 1 116 ? 8.975 1.743 -0.742 1.00 97.50 116 THR A C 1
ATOM 902 O O . THR A 1 116 ? 8.538 0.961 -1.587 1.00 97.50 116 THR A O 1
ATOM 905 N N . ALA A 1 117 ? 10.276 1.819 -0.445 1.00 97.19 117 ALA A N 1
ATOM 906 C CA . ALA A 1 117 ? 11.291 1.013 -1.119 1.00 97.19 117 ALA A CA 1
ATOM 907 C C . ALA A 1 117 ? 10.999 -0.486 -0.967 1.00 97.19 117 ALA A C 1
ATOM 909 O O . ALA A 1 117 ? 10.989 -1.234 -1.950 1.00 97.19 117 ALA A O 1
ATOM 910 N N . ARG A 1 118 ? 10.684 -0.931 0.258 1.00 97.06 118 ARG A N 1
ATOM 911 C CA . ARG A 1 118 ? 10.357 -2.335 0.529 1.00 97.06 118 ARG A CA 1
ATOM 912 C C . ARG A 1 118 ? 9.121 -2.788 -0.243 1.00 97.06 118 ARG A C 1
ATOM 914 O O . ARG A 1 118 ? 9.158 -3.859 -0.848 1.00 97.06 118 ARG A O 1
ATOM 921 N N . LEU A 1 119 ? 8.054 -1.995 -0.253 1.00 97.88 119 LEU A N 1
ATOM 922 C CA . LEU A 1 119 ? 6.816 -2.338 -0.956 1.00 97.88 119 LEU A CA 1
ATOM 923 C C . LEU A 1 119 ? 7.005 -2.331 -2.477 1.00 97.88 119 LEU A C 1
ATOM 925 O O . LEU A 1 119 ? 6.536 -3.251 -3.143 1.00 97.88 119 LEU A O 1
ATOM 929 N N . ALA A 1 120 ? 7.765 -1.382 -3.029 1.00 97.75 120 ALA A N 1
ATOM 930 C CA . ALA A 1 120 ? 8.112 -1.372 -4.450 1.00 97.75 120 ALA A CA 1
ATOM 931 C C . ALA A 1 120 ? 8.862 -2.654 -4.859 1.00 97.75 120 ALA A C 1
ATOM 933 O O . ALA A 1 120 ? 8.530 -3.275 -5.871 1.00 97.75 120 ALA A O 1
ATOM 934 N N . HIS A 1 121 ? 9.809 -3.118 -4.035 1.00 96.62 121 HIS A N 1
ATOM 935 C CA . HIS A 1 121 ? 10.475 -4.404 -4.258 1.00 96.62 121 HIS A CA 1
ATOM 936 C C . HIS A 1 121 ? 9.517 -5.600 -4.188 1.00 96.62 121 HIS A C 1
ATOM 938 O O . HIS A 1 121 ? 9.640 -6.523 -4.996 1.00 96.62 121 HIS A O 1
ATOM 944 N N . VAL A 1 122 ? 8.563 -5.603 -3.250 1.00 96.69 122 VAL A N 1
ATOM 945 C CA . VAL A 1 122 ? 7.544 -6.663 -3.145 1.00 96.69 122 VAL A CA 1
ATOM 946 C C . VAL A 1 122 ? 6.667 -6.705 -4.398 1.00 96.69 122 VAL A C 1
ATOM 948 O O . VAL A 1 122 ? 6.451 -7.784 -4.948 1.00 96.69 122 VAL A O 1
ATOM 951 N N . ILE A 1 123 ? 6.223 -5.548 -4.893 1.00 96.25 123 ILE A N 1
ATOM 952 C CA . ILE A 1 123 ? 5.420 -5.437 -6.119 1.00 96.25 123 ILE A CA 1
ATOM 953 C C . ILE A 1 123 ? 6.184 -6.007 -7.315 1.00 96.25 123 ILE A C 1
ATOM 955 O O . ILE A 1 123 ? 5.661 -6.853 -8.037 1.00 96.25 123 ILE A O 1
ATOM 959 N N . ILE A 1 124 ? 7.445 -5.610 -7.493 1.00 94.81 124 ILE A N 1
ATOM 960 C CA . ILE A 1 124 ? 8.287 -6.115 -8.584 1.00 94.81 124 ILE A CA 1
ATOM 961 C C . ILE A 1 124 ? 8.473 -7.629 -8.483 1.00 94.81 124 ILE A C 1
ATOM 963 O O . ILE A 1 124 ? 8.327 -8.331 -9.484 1.00 94.81 124 ILE A O 1
ATOM 967 N N . ARG A 1 125 ? 8.736 -8.149 -7.278 1.00 94.81 125 ARG A N 1
ATOM 968 C CA . ARG A 1 125 ? 8.865 -9.594 -7.052 1.00 94.81 125 ARG A CA 1
ATOM 969 C C . ARG A 1 125 ? 7.572 -10.332 -7.404 1.00 94.81 125 ARG A C 1
ATOM 971 O O . ARG A 1 125 ? 7.631 -11.407 -7.991 1.00 94.81 125 ARG A O 1
ATOM 978 N N . HIS A 1 126 ? 6.409 -9.773 -7.075 1.00 93.75 126 HIS A N 1
ATOM 979 C CA . HIS A 1 126 ? 5.124 -10.352 -7.462 1.00 93.75 126 HIS A CA 1
ATOM 980 C C . HIS A 1 126 ? 4.904 -10.344 -8.976 1.00 93.75 126 HIS A C 1
ATOM 982 O O . HIS A 1 126 ? 4.451 -11.357 -9.510 1.00 93.75 126 HIS A O 1
ATOM 988 N N . GLY A 1 127 ? 5.288 -9.268 -9.666 1.00 91.50 127 GLY A N 1
ATOM 989 C CA . GLY A 1 127 ? 5.253 -9.209 -11.129 1.00 91.50 127 GLY A CA 1
ATOM 990 C C . GLY A 1 127 ? 6.160 -10.256 -11.773 1.00 91.50 127 GLY A C 1
ATOM 991 O O . GLY A 1 127 ? 5.727 -10.988 -12.655 1.00 91.50 127 GLY A O 1
ATOM 992 N N . GLN A 1 128 ? 7.383 -10.415 -11.265 1.00 90.75 128 GLN A N 1
ATOM 993 C CA . GLN A 1 128 ? 8.337 -11.429 -11.739 1.00 90.75 128 GLN A CA 1
ATOM 994 C C . GLN A 1 128 ? 7.880 -12.861 -11.480 1.00 90.75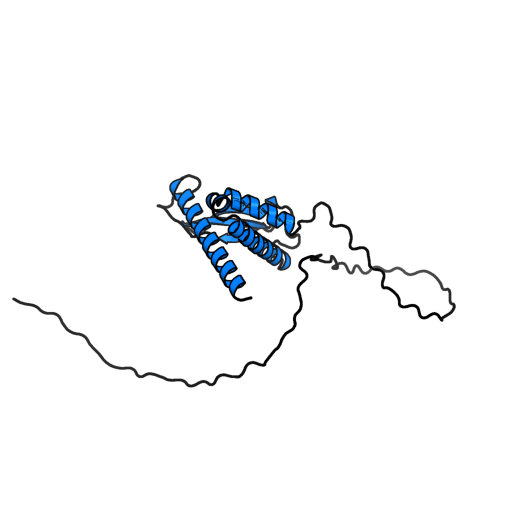 128 GLN A C 1
ATOM 996 O O . GLN A 1 128 ? 8.199 -13.760 -12.251 1.00 90.75 128 GLN A O 1
ATOM 1001 N N . ALA A 1 129 ? 7.120 -13.071 -10.408 1.00 91.19 129 ALA A N 1
ATOM 1002 C CA . ALA A 1 129 ? 6.485 -14.346 -10.109 1.00 91.19 129 ALA A CA 1
ATOM 1003 C C . ALA A 1 129 ? 5.195 -14.583 -10.923 1.00 91.19 129 ALA A C 1
ATOM 1005 O O . ALA A 1 129 ? 4.495 -15.559 -10.662 1.00 91.19 129 ALA A O 1
ATOM 1006 N N . GLY A 1 130 ? 4.839 -13.694 -11.859 1.00 90.50 130 GLY A N 1
ATOM 1007 C CA . GLY A 1 130 ? 3.655 -13.828 -12.710 1.00 90.50 130 GLY A CA 1
ATOM 1008 C C . GLY A 1 130 ? 2.323 -13.586 -11.995 1.00 90.50 130 GLY A C 1
ATOM 1009 O O . GLY A 1 130 ? 1.270 -13.928 -12.530 1.00 90.50 130 GLY A O 1
ATOM 1010 N N . ARG A 1 131 ? 2.318 -12.990 -10.790 1.00 90.88 131 ARG A N 1
ATOM 1011 C CA . ARG A 1 131 ? 1.074 -12.788 -10.016 1.00 90.88 131 ARG A CA 1
ATOM 1012 C C . ARG A 1 131 ? 0.117 -11.768 -10.626 1.00 90.88 131 ARG A C 1
ATOM 1014 O O . ARG A 1 131 ? -1.038 -11.728 -10.221 1.00 90.88 131 ARG A O 1
ATOM 1021 N N . PHE A 1 132 ? 0.593 -10.949 -11.558 1.00 90.69 132 PHE A N 1
ATOM 1022 C CA . PHE A 1 132 ? -0.224 -9.954 -12.254 1.00 90.69 132 PHE A CA 1
ATOM 1023 C C . PHE A 1 132 ? -0.756 -10.463 -13.601 1.00 90.69 132 PHE A C 1
ATOM 1025 O O . PHE A 1 132 ? -1.381 -9.709 -14.335 1.00 90.69 132 PHE A O 1
ATOM 1032 N N . GLY A 1 133 ? -0.551 -11.749 -13.907 1.00 87.88 133 GLY A N 1
ATOM 1033 C CA . GLY A 1 133 ? -0.884 -12.332 -15.201 1.00 87.88 133 GLY A CA 1
ATOM 1034 C C . GLY A 1 133 ? 0.270 -12.226 -16.208 1.00 87.88 133 GLY A C 1
ATOM 1035 O O . GLY A 1 133 ? 1.345 -11.719 -15.872 1.00 87.88 133 GLY A O 1
ATOM 1036 N N . PRO A 1 134 ? 0.066 -12.736 -17.434 1.00 86.12 134 PRO A N 1
ATOM 1037 C CA . PRO A 1 134 ? 1.103 -12.810 -18.465 1.00 86.12 134 PRO A CA 1
ATOM 1038 C C . PRO A 1 134 ? 1.574 -11.431 -18.939 1.00 86.12 134 PRO A C 1
ATOM 1040 O O . PRO A 1 134 ? 2.747 -11.269 -19.266 1.00 86.12 134 PRO A O 1
ATOM 1043 N N . ASP A 1 135 ? 0.680 -10.442 -18.918 1.00 85.94 135 ASP A N 1
ATOM 1044 C CA . ASP A 1 135 ? 0.956 -9.081 -19.385 1.00 85.94 135 ASP A CA 1
ATOM 1045 C C . ASP A 1 135 ? 1.547 -8.180 -18.284 1.00 85.94 135 ASP A C 1
ATOM 1047 O O . ASP A 1 135 ? 2.008 -7.073 -18.555 1.00 85.94 135 ASP A O 1
ATOM 1051 N N . GLY A 1 136 ? 1.582 -8.656 -17.034 1.00 87.56 136 GLY A N 1
ATOM 1052 C CA . GLY A 1 136 ? 2.055 -7.872 -15.898 1.00 87.56 136 GLY A CA 1
ATOM 1053 C C . GLY A 1 136 ? 1.107 -6.727 -15.523 1.00 87.56 136 GLY A C 1
ATOM 1054 O O . GLY A 1 136 ? -0.110 -6.857 -15.615 1.00 87.56 136 GLY A O 1
ATOM 1055 N N . LEU A 1 137 ? 1.679 -5.616 -15.049 1.00 89.00 137 LEU A N 1
ATOM 1056 C CA . LEU A 1 137 ? 0.927 -4.382 -14.794 1.00 89.00 137 LEU A CA 1
ATOM 1057 C C . LEU A 1 137 ? 0.800 -3.586 -16.091 1.00 89.00 137 LEU A C 1
ATOM 1059 O O . LEU A 1 137 ? 1.821 -3.289 -16.717 1.00 89.00 137 LEU A O 1
ATOM 1063 N N . GLY A 1 138 ? -0.419 -3.193 -16.451 1.00 88.19 138 GLY A N 1
ATOM 1064 C CA . GLY A 1 138 ? -0.668 -2.332 -17.610 1.00 88.19 138 GLY A CA 1
ATOM 1065 C C . GLY A 1 138 ? -0.440 -0.850 -17.298 1.00 88.19 138 GLY A C 1
ATOM 1066 O O . GLY A 1 138 ? -0.034 -0.073 -18.162 1.00 88.19 138 GLY A O 1
ATOM 1067 N N . SER A 1 139 ? -0.672 -0.450 -16.047 1.00 92.00 139 SER A N 1
ATOM 1068 C CA . SER A 1 139 ? -0.676 0.935 -15.587 1.00 92.00 139 SER A CA 1
ATOM 1069 C C . SER A 1 139 ? -0.336 1.054 -14.099 1.00 92.00 139 SER A C 1
ATOM 1071 O O . SER A 1 139 ? -0.719 0.240 -13.264 1.00 92.00 139 SER A O 1
ATOM 1073 N N . LEU A 1 140 ? 0.300 2.167 -13.715 1.00 93.31 140 LEU A N 1
ATOM 1074 C CA . LEU A 1 140 ? 0.523 2.514 -12.303 1.00 93.31 140 LEU A CA 1
ATOM 1075 C C . LEU A 1 140 ? -0.779 2.770 -11.530 1.00 93.31 140 LEU A C 1
ATOM 1077 O O . LEU A 1 140 ? -0.783 2.692 -10.300 1.00 93.31 140 LEU A O 1
ATOM 1081 N N . SER A 1 141 ? -1.875 3.099 -12.222 1.00 94.19 141 SER A N 1
ATOM 1082 C CA . SER A 1 141 ? -3.186 3.289 -11.589 1.00 94.19 141 SER A CA 1
ATOM 1083 C C . SER A 1 141 ? -3.746 1.996 -11.001 1.00 94.19 141 SER A C 1
ATOM 1085 O O . SER A 1 141 ? -4.580 2.062 -10.103 1.00 94.19 141 SER A O 1
ATOM 1087 N N . GLU A 1 142 ? -3.267 0.837 -11.463 1.00 94.81 142 GLU A N 1
ATOM 1088 C CA . GLU A 1 142 ? -3.615 -0.469 -10.897 1.00 94.81 142 GLU A CA 1
ATOM 1089 C C . GLU A 1 142 ? -3.060 -0.663 -9.491 1.00 94.81 142 GLU A C 1
ATOM 1091 O O . GLU A 1 142 ? -3.549 -1.535 -8.788 1.00 94.81 142 GLU A O 1
ATOM 1096 N N . ILE A 1 143 ? -2.080 0.143 -9.067 1.00 97.31 143 ILE A N 1
ATOM 1097 C CA . ILE A 1 143 ? -1.607 0.204 -7.684 1.00 97.31 143 ILE A CA 1
ATOM 1098 C C . ILE A 1 143 ? -2.443 1.260 -6.961 1.00 97.31 143 ILE A C 1
ATOM 1100 O O . ILE A 1 143 ? -2.412 2.443 -7.328 1.00 97.31 143 ILE A O 1
ATOM 1104 N N . PHE A 1 144 ? -3.181 0.863 -5.931 1.00 97.44 144 PHE A N 1
ATOM 1105 C CA . PHE A 1 144 ? -4.078 1.753 -5.189 1.00 97.44 144 PHE A CA 1
ATOM 1106 C C . PHE A 1 144 ? -4.220 1.327 -3.731 1.00 97.44 144 PHE A C 1
ATOM 1108 O O . PHE A 1 144 ? -3.838 0.227 -3.340 1.00 97.44 144 PHE A O 1
ATOM 1115 N N . ILE A 1 145 ? -4.776 2.229 -2.927 1.00 97.50 145 ILE A N 1
ATOM 1116 C CA . ILE A 1 145 ? -5.229 1.928 -1.574 1.00 97.50 145 ILE A CA 1
ATOM 1117 C C . ILE A 1 145 ? -6.754 1.853 -1.588 1.00 97.50 145 ILE A C 1
ATOM 1119 O O . ILE A 1 145 ? -7.402 2.704 -2.198 1.00 97.50 145 ILE A O 1
ATOM 1123 N N . CYS A 1 146 ? -7.322 0.838 -0.946 1.00 96.06 146 CYS A N 1
ATOM 1124 C CA . CYS A 1 146 ? -8.767 0.653 -0.832 1.00 96.06 146 CYS A CA 1
ATOM 1125 C C . CYS A 1 146 ? -9.153 0.043 0.518 1.00 96.06 146 CYS A C 1
ATOM 1127 O O . CYS A 1 146 ? -8.295 -0.371 1.304 1.00 96.06 146 CYS A O 1
ATOM 1129 N N . ILE A 1 147 ? -10.462 -0.037 0.753 1.00 96.56 147 ILE A N 1
ATOM 1130 C CA . ILE A 1 147 ? -11.039 -0.870 1.801 1.00 96.56 147 ILE A CA 1
ATOM 1131 C C . ILE A 1 147 ? -11.333 -2.254 1.218 1.00 96.56 147 ILE A C 1
ATOM 1133 O O . ILE A 1 147 ? -12.043 -2.374 0.221 1.00 96.56 147 ILE A O 1
ATOM 1137 N N . GLY A 1 148 ? -10.767 -3.286 1.834 1.00 94.56 148 GLY A N 1
ATOM 1138 C CA . GLY A 1 148 ? -11.152 -4.677 1.631 1.00 94.56 148 GLY A CA 1
ATOM 1139 C C . GLY A 1 148 ? -12.066 -5.160 2.754 1.00 94.56 148 GLY A C 1
ATOM 1140 O O . GLY A 1 148 ? -12.193 -4.511 3.797 1.00 94.56 148 GLY A O 1
ATOM 1141 N N . HIS A 1 149 ? -12.685 -6.317 2.547 1.00 93.44 149 HIS A N 1
ATOM 1142 C CA . HIS A 1 149 ? -13.538 -6.954 3.541 1.00 93.44 149 HIS A CA 1
ATOM 1143 C C . HIS A 1 149 ? -13.249 -8.455 3.636 1.00 93.44 149 HIS A C 1
ATOM 1145 O O . HIS A 1 149 ? -12.904 -9.105 2.649 1.00 93.44 149 HIS A O 1
ATOM 1151 N N . GLU A 1 150 ? -13.385 -8.991 4.842 1.00 92.94 150 GLU A N 1
ATOM 1152 C CA . GLU A 1 150 ? -13.358 -10.416 5.163 1.00 92.94 150 GLU A CA 1
ATOM 1153 C C . GLU A 1 150 ? -14.552 -10.693 6.072 1.00 92.94 150 GLU A C 1
ATOM 1155 O O . GLU A 1 150 ? -14.591 -10.250 7.221 1.00 92.94 150 GLU A O 1
ATOM 1160 N N . ASP A 1 151 ? -15.554 -11.383 5.528 1.00 90.81 151 ASP A N 1
ATOM 1161 C CA . ASP A 1 151 ? -16.872 -11.531 6.143 1.00 90.81 151 ASP A CA 1
ATOM 1162 C C . ASP A 1 151 ? -17.481 -10.161 6.499 1.00 90.81 151 ASP A C 1
ATOM 1164 O O . ASP A 1 151 ? -17.710 -9.332 5.620 1.00 90.81 151 ASP A O 1
ATOM 1168 N N . ILE A 1 152 ? -17.727 -9.922 7.787 1.00 89.19 152 ILE A N 1
ATOM 1169 C CA . ILE A 1 152 ? -18.274 -8.675 8.340 1.00 89.19 152 ILE A CA 1
ATOM 1170 C C . ILE A 1 152 ? -17.187 -7.661 8.728 1.00 89.19 152 ILE A C 1
ATOM 1172 O O . ILE A 1 152 ? -17.494 -6.559 9.187 1.00 89.19 152 ILE A O 1
ATOM 1176 N N . LYS A 1 153 ? -15.913 -8.038 8.589 1.00 94.19 153 LYS A N 1
ATOM 1177 C CA . LYS A 1 153 ? -14.769 -7.225 8.995 1.00 94.19 153 LYS A CA 1
ATOM 1178 C C . LYS A 1 153 ? -14.203 -6.483 7.802 1.00 94.19 153 LYS A C 1
ATOM 1180 O O . LYS A 1 153 ? -14.143 -7.012 6.697 1.00 94.19 153 LYS A O 1
ATOM 1185 N N . HIS A 1 154 ? -13.714 -5.283 8.051 1.00 95.94 154 HIS A N 1
ATOM 1186 C CA . HIS A 1 154 ? -13.141 -4.409 7.043 1.00 95.94 154 HIS A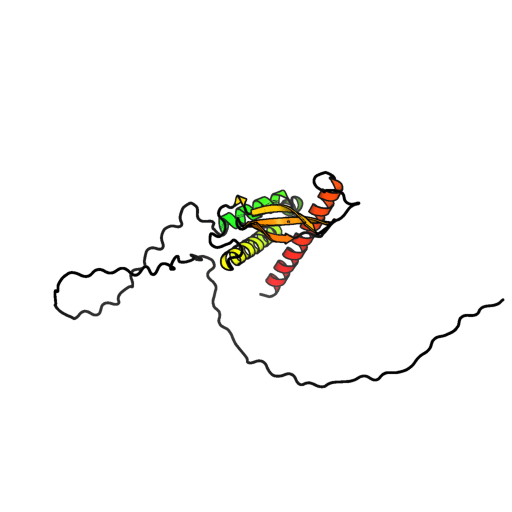 CA 1
ATOM 1187 C C . HIS A 1 154 ? -11.679 -4.135 7.359 1.00 95.94 154 HIS A C 1
ATOM 1189 O O . HIS A 1 154 ? -11.242 -4.241 8.502 1.00 95.94 154 HIS A O 1
ATOM 1195 N N . TYR A 1 155 ? -10.900 -3.795 6.344 1.00 96.69 155 TYR A N 1
ATOM 1196 C CA . TYR A 1 155 ? -9.516 -3.382 6.518 1.00 96.69 155 TYR A CA 1
ATOM 1197 C C . TYR A 1 155 ? -9.117 -2.446 5.391 1.00 96.69 155 TYR A C 1
ATOM 1199 O O . TYR A 1 155 ? -9.608 -2.548 4.271 1.00 96.69 155 TYR A O 1
ATOM 1207 N N . MET A 1 156 ? -8.178 -1.555 5.667 1.00 97.62 156 MET A N 1
ATOM 1208 C CA . MET A 1 156 ? -7.555 -0.742 4.633 1.00 97.62 156 MET A CA 1
ATOM 1209 C C . MET A 1 156 ? -6.292 -1.439 4.126 1.00 97.62 156 MET A C 1
ATOM 1211 O O . MET A 1 156 ? -5.561 -2.067 4.897 1.00 97.62 156 MET A O 1
ATOM 1215 N N . CYS A 1 157 ? -6.040 -1.385 2.821 1.00 97.81 157 CYS A N 1
ATOM 1216 C CA . CYS A 1 157 ? -4.889 -2.060 2.231 1.00 97.81 157 CYS A CA 1
ATOM 1217 C C . CYS A 1 157 ? -4.309 -1.332 1.024 1.00 97.81 157 CYS A C 1
ATOM 1219 O O . CYS A 1 157 ? -5.021 -0.638 0.306 1.00 97.81 157 CYS A O 1
ATOM 1221 N N . LEU A 1 158 ? -3.012 -1.546 0.788 1.00 98.25 158 LEU A N 1
ATOM 1222 C CA . LEU A 1 158 ? -2.365 -1.291 -0.497 1.00 98.25 158 LEU A CA 1
ATOM 1223 C C . LEU A 1 158 ? -2.515 -2.545 -1.351 1.00 98.25 158 LEU A C 1
ATOM 1225 O O . LEU A 1 158 ? -2.087 -3.631 -0.942 1.00 98.25 158 LEU A O 1
ATOM 1229 N N . ALA A 1 159 ? -3.081 -2.390 -2.537 1.00 97.56 159 ALA A N 1
ATOM 1230 C CA . ALA A 1 159 ? -3.422 -3.494 -3.406 1.00 97.56 159 ALA A CA 1
ATOM 1231 C C . ALA A 1 159 ? -3.135 -3.187 -4.877 1.00 97.56 159 ALA A C 1
ATOM 1233 O O . ALA A 1 159 ? -2.862 -2.049 -5.271 1.00 97.56 159 ALA A O 1
ATOM 1234 N N . ILE A 1 160 ? -3.170 -4.253 -5.670 1.00 96.62 160 ILE A N 1
ATOM 1235 C CA . ILE A 1 160 ? -2.972 -4.225 -7.110 1.00 96.62 160 ILE A CA 1
ATOM 1236 C C . ILE A 1 160 ? -4.142 -4.916 -7.796 1.00 96.62 160 ILE A C 1
ATOM 1238 O O . ILE A 1 160 ? -4.423 -6.076 -7.496 1.00 96.62 160 ILE A O 1
ATOM 1242 N N . ASN A 1 161 ? -4.786 -4.238 -8.743 1.00 93.50 161 ASN A N 1
ATOM 1243 C CA . ASN A 1 161 ? -5.774 -4.860 -9.622 1.00 93.50 161 ASN A CA 1
ATOM 1244 C C . ASN A 1 161 ? -5.048 -5.517 -10.794 1.00 93.50 161 ASN A C 1
ATOM 1246 O O . ASN A 1 161 ? -4.763 -4.865 -11.795 1.00 93.50 161 ASN A O 1
ATOM 1250 N N . ALA A 1 162 ? -4.748 -6.808 -10.665 1.00 83.00 162 ALA A N 1
ATOM 1251 C CA . ALA A 1 162 ? -4.324 -7.579 -11.816 1.00 83.00 162 ALA A CA 1
ATOM 1252 C C . ALA A 1 162 ? -5.563 -7.792 -12.693 1.00 83.00 162 ALA A C 1
ATOM 1254 O O . ALA A 1 162 ? -6.527 -8.417 -12.249 1.00 83.00 162 ALA A O 1
ATOM 1255 N N . HIS A 1 163 ? -5.534 -7.313 -13.939 1.00 76.50 163 HIS A N 1
ATOM 1256 C CA . HIS A 1 163 ? -6.617 -7.407 -14.937 1.00 76.50 163 HIS A CA 1
ATOM 1257 C C . HIS A 1 163 ? -7.175 -8.822 -15.192 1.00 76.50 163 HIS A C 1
ATOM 1259 O O . HIS A 1 163 ? -8.128 -9.004 -15.942 1.00 76.50 163 HIS A O 1
ATOM 1265 N N . TRP A 1 164 ? -6.596 -9.824 -14.541 1.00 70.44 164 TRP A N 1
ATOM 1266 C CA . TRP A 1 164 ? -7.002 -11.219 -14.470 1.00 70.44 164 TRP A CA 1
ATOM 1267 C C . TRP A 1 164 ? -7.988 -11.543 -13.333 1.00 70.44 164 TRP A C 1
ATOM 1269 O O . TRP A 1 164 ? -8.108 -12.694 -12.916 1.00 70.44 164 TRP A O 1
ATOM 1279 N N . GLY A 1 165 ? -8.708 -10.540 -12.824 1.00 69.38 165 GLY A N 1
ATOM 1280 C CA . GLY A 1 165 ? -9.844 -10.734 -11.916 1.00 69.38 165 GLY A CA 1
ATOM 1281 C C . GLY A 1 165 ? -9.475 -11.004 -10.458 1.00 69.38 165 GLY A C 1
ATOM 1282 O O . GLY A 1 165 ? -10.359 -11.312 -9.666 1.00 69.38 165 GLY A O 1
ATOM 1283 N N . ASN A 1 166 ? -8.200 -10.865 -10.088 1.00 84.31 166 ASN A N 1
ATOM 1284 C CA . ASN A 1 166 ? -7.743 -11.031 -8.712 1.00 84.31 166 ASN A CA 1
ATOM 1285 C C . ASN A 1 166 ? -7.009 -9.783 -8.230 1.00 84.31 166 ASN A C 1
ATOM 1287 O O . ASN A 1 166 ? -6.047 -9.319 -8.845 1.00 84.31 166 ASN A O 1
ATOM 1291 N N . VAL A 1 167 ? -7.430 -9.281 -7.073 1.00 91.75 167 VAL A N 1
ATOM 1292 C CA . VAL A 1 167 ? -6.727 -8.207 -6.379 1.00 91.75 167 VAL A CA 1
ATOM 1293 C C . VAL A 1 167 ? -5.583 -8.811 -5.568 1.00 91.75 167 VAL A C 1
ATOM 1295 O O . VAL A 1 167 ? -5.791 -9.670 -4.711 1.00 91.75 167 VAL A O 1
ATOM 1298 N N . VAL A 1 168 ? -4.358 -8.361 -5.826 1.00 95.12 168 VAL A N 1
ATOM 1299 C CA . VAL A 1 168 ? -3.181 -8.764 -5.052 1.00 95.12 168 VAL A CA 1
ATOM 1300 C C . VAL A 1 168 ? -2.970 -7.758 -3.930 1.00 95.12 168 VAL A C 1
ATOM 1302 O O . VAL A 1 168 ? -2.570 -6.621 -4.171 1.00 95.12 168 VAL A O 1
ATOM 1305 N N . VAL A 1 169 ? -3.224 -8.178 -2.692 1.00 96.25 169 VAL A N 1
ATOM 1306 C CA . VAL A 1 169 ? -2.979 -7.353 -1.504 1.00 96.25 169 VAL A CA 1
ATOM 1307 C C . VAL A 1 169 ? -1.487 -7.364 -1.166 1.00 96.25 169 VAL A C 1
ATOM 1309 O O . VAL A 1 169 ? -0.893 -8.428 -0.988 1.00 96.25 169 VAL A O 1
ATOM 1312 N N . ILE A 1 170 ? -0.883 -6.177 -1.092 1.00 97.31 170 ILE A N 1
ATOM 1313 C CA . ILE A 1 170 ? 0.552 -5.969 -0.846 1.00 97.31 170 ILE A CA 1
ATOM 1314 C C . ILE A 1 170 ? 0.814 -5.625 0.623 1.00 97.31 170 ILE A C 1
ATOM 1316 O O . ILE A 1 170 ? 1.750 -6.149 1.223 1.00 97.31 170 ILE A O 1
ATOM 1320 N N . LEU A 1 171 ? -0.019 -4.758 1.202 1.00 97.50 171 LEU A N 1
ATOM 1321 C CA . LEU A 1 171 ? 0.018 -4.393 2.618 1.00 97.50 171 LEU A CA 1
ATOM 1322 C C . LEU A 1 171 ? -1.410 -4.395 3.148 1.00 97.50 171 LEU A C 1
ATOM 1324 O O . LEU A 1 171 ? -2.233 -3.620 2.665 1.00 97.50 171 LEU A O 1
ATOM 1328 N N . LYS A 1 172 ? -1.699 -5.263 4.117 1.00 97.75 172 LYS A N 1
ATOM 1329 C CA . LYS A 1 172 ? -3.036 -5.459 4.682 1.00 97.75 172 LYS A CA 1
ATOM 1330 C C . LYS A 1 172 ? -3.083 -4.917 6.108 1.00 97.75 172 LYS A C 1
ATOM 1332 O O . LYS A 1 172 ? -2.421 -5.480 6.969 1.00 97.75 172 LYS A O 1
ATOM 1337 N N . GLY A 1 173 ? -3.870 -3.873 6.354 1.00 97.25 173 GLY A N 1
ATOM 1338 C CA . GLY A 1 173 ? -4.104 -3.366 7.706 1.00 97.25 173 GLY A CA 1
ATOM 1339 C C . GLY A 1 173 ? -4.862 -4.354 8.598 1.00 97.25 173 GLY A C 1
ATOM 1340 O O . GLY A 1 173 ? -5.396 -5.364 8.133 1.00 97.25 173 GLY A O 1
ATOM 1341 N N . GLU A 1 174 ? -4.918 -4.047 9.894 1.00 96.44 174 GLU A N 1
ATOM 1342 C CA . GLU A 1 174 ? -5.708 -4.826 10.853 1.00 96.44 174 GLU A CA 1
ATOM 1343 C C . GLU A 1 174 ? -7.198 -4.857 10.470 1.00 96.44 174 GLU A C 1
ATOM 1345 O O . GLU A 1 174 ? -7.759 -3.866 9.999 1.00 96.44 174 GLU A O 1
ATOM 1350 N N . LEU A 1 175 ? -7.840 -6.005 10.704 1.00 95.06 175 LEU A N 1
ATOM 1351 C CA . LEU A 1 175 ? -9.285 -6.152 10.554 1.00 95.06 175 LEU A CA 1
ATOM 1352 C C . LEU A 1 175 ? -10.007 -5.375 11.656 1.00 95.06 175 LEU A C 1
ATOM 1354 O O . LEU A 1 175 ? -9.732 -5.574 12.841 1.00 95.06 175 LEU A O 1
ATOM 1358 N N . CYS A 1 176 ? -10.979 -4.559 11.270 1.00 92.44 176 CYS A N 1
ATOM 1359 C CA . CYS A 1 176 ? -11.873 -3.849 12.167 1.00 92.44 176 CYS A CA 1
ATOM 1360 C C . CYS A 1 176 ? -13.336 -4.203 11.879 1.00 92.44 176 CYS A C 1
ATOM 1362 O O . CYS A 1 176 ? -13.721 -4.552 10.765 1.00 92.44 176 CYS A O 1
ATOM 1364 N N . GLU A 1 177 ? -14.166 -4.131 12.910 1.00 91.19 177 GLU A N 1
ATOM 1365 C CA . GLU A 1 177 ? -15.598 -4.397 12.835 1.00 91.19 177 GLU A CA 1
ATOM 1366 C C . GLU A 1 177 ? -16.309 -3.454 13.796 1.00 91.19 177 GLU A C 1
ATOM 1368 O O . GLU A 1 177 ? -15.797 -3.162 14.880 1.00 91.19 177 GLU A O 1
ATOM 1373 N N . LYS A 1 178 ? -17.487 -2.977 13.400 1.00 87.19 178 LYS A N 1
ATOM 1374 C CA . LYS A 1 178 ? -18.349 -2.177 14.265 1.00 87.19 178 LYS A CA 1
ATOM 1375 C C . LYS A 1 178 ? -19.799 -2.381 13.859 1.00 87.19 178 LYS A C 1
ATOM 1377 O O . LYS A 1 178 ? -20.248 -1.773 12.895 1.00 87.19 178 LYS A O 1
ATOM 1382 N N . ASP A 1 179 ? -20.504 -3.248 14.579 1.00 86.00 179 ASP A N 1
ATOM 1383 C CA . ASP A 1 179 ? -21.950 -3.480 14.442 1.00 86.00 179 ASP A CA 1
ATOM 1384 C C . ASP A 1 179 ? -22.423 -3.738 12.994 1.00 86.00 179 ASP A C 1
ATOM 1386 O O . ASP A 1 179 ? -23.496 -3.289 12.595 1.00 86.00 179 ASP A O 1
ATOM 1390 N N . GLY A 1 180 ? -21.602 -4.404 12.172 1.00 83.31 180 GLY A N 1
ATOM 1391 C CA . GLY A 1 180 ? -21.906 -4.657 10.755 1.00 83.31 180 GLY A CA 1
ATOM 1392 C C . GLY A 1 180 ? -21.968 -3.407 9.865 1.00 83.31 180 GLY A C 1
ATOM 1393 O O . GLY A 1 180 ? -22.545 -3.460 8.780 1.00 83.31 180 GLY A O 1
ATOM 1394 N N . LYS A 1 181 ? -21.413 -2.274 10.309 1.00 87.94 181 LYS A N 1
ATOM 1395 C CA . LYS A 1 181 ? -21.362 -1.035 9.528 1.00 87.94 181 LYS A CA 1
ATOM 1396 C C . LYS A 1 181 ? -20.308 -1.093 8.426 1.00 87.94 181 LYS A C 1
ATOM 1398 O O . LYS A 1 181 ? -19.307 -1.794 8.544 1.00 87.94 181 LYS A O 1
ATOM 1403 N N . ASP A 1 182 ? -20.527 -0.287 7.393 1.00 88.62 182 ASP A N 1
ATOM 1404 C CA . ASP A 1 182 ? -19.595 -0.096 6.286 1.00 88.62 182 ASP A CA 1
ATOM 1405 C C . ASP A 1 182 ? -18.714 1.145 6.549 1.00 88.62 182 ASP A C 1
ATOM 1407 O O . ASP A 1 182 ? -19.257 2.229 6.795 1.00 88.62 182 ASP A O 1
ATOM 1411 N N . PRO A 1 183 ? -17.373 1.040 6.505 1.00 90.00 183 PRO A N 1
ATOM 1412 C CA . PRO A 1 183 ? -16.472 2.187 6.652 1.00 90.00 183 PRO A CA 1
ATOM 1413 C C . PRO A 1 183 ? -16.660 3.261 5.573 1.00 90.00 183 PRO A C 1
ATOM 1415 O O . PRO A 1 183 ? -16.293 4.408 5.802 1.00 90.00 183 PRO A O 1
ATOM 1418 N N . MET A 1 184 ? -17.254 2.952 4.418 1.00 89.25 184 MET A N 1
ATOM 1419 C CA . MET A 1 184 ? -17.625 3.972 3.431 1.00 89.25 184 MET A CA 1
ATOM 1420 C C . MET A 1 184 ? -18.755 4.898 3.908 1.00 89.25 184 MET A C 1
ATOM 1422 O O . MET A 1 184 ? -18.973 5.953 3.309 1.00 89.25 184 MET A O 1
ATOM 1426 N N . HIS A 1 185 ? -19.472 4.515 4.969 1.00 92.19 185 HIS A N 1
ATOM 1427 C CA . HIS A 1 185 ? -20.625 5.239 5.504 1.00 92.19 185 HIS A CA 1
ATOM 1428 C C . HIS A 1 185 ? -20.531 5.551 7.014 1.00 92.19 185 HIS A C 1
ATOM 1430 O O . HIS A 1 185 ? -21.360 6.307 7.518 1.00 92.19 185 HIS A O 1
ATOM 1436 N N . ASP A 1 186 ? -19.549 5.004 7.743 1.00 94.25 186 ASP A N 1
ATOM 1437 C CA . ASP A 1 186 ? -19.274 5.308 9.159 1.00 94.25 186 ASP A CA 1
ATOM 1438 C C . ASP A 1 186 ? -17.827 5.798 9.325 1.00 94.25 186 ASP A C 1
ATOM 1440 O O . ASP A 1 186 ? -16.879 5.010 9.300 1.00 94.25 186 ASP A O 1
ATOM 1444 N N . ASP A 1 187 ? -17.669 7.106 9.549 1.00 94.06 187 ASP A N 1
ATOM 1445 C CA . ASP A 1 187 ? -16.359 7.758 9.687 1.00 94.06 187 ASP A CA 1
ATOM 1446 C C . ASP A 1 187 ? -15.509 7.136 10.798 1.00 94.06 187 ASP A C 1
ATOM 1448 O O . ASP A 1 187 ? -14.301 6.973 10.659 1.00 94.06 187 ASP A O 1
ATOM 1452 N N . ALA A 1 188 ? -16.130 6.728 11.906 1.00 94.19 188 ALA A N 1
ATOM 1453 C CA . ALA A 1 188 ? -15.398 6.117 13.007 1.00 94.19 188 ALA A CA 1
ATOM 1454 C C . ALA A 1 188 ? -14.861 4.723 12.640 1.00 94.19 188 ALA A C 1
ATOM 1456 O O . ALA A 1 188 ? -13.774 4.358 13.085 1.00 94.19 188 ALA A O 1
ATOM 1457 N N . LEU A 1 189 ? -15.576 3.949 11.819 1.00 93.62 189 LEU A N 1
ATOM 1458 C CA . LEU A 1 189 ? -15.056 2.686 11.296 1.00 93.62 189 LEU A CA 1
ATOM 1459 C C . LEU A 1 189 ? -13.966 2.910 10.236 1.00 93.62 189 LEU A C 1
ATOM 1461 O O . LEU A 1 189 ? -12.975 2.177 10.229 1.00 93.62 189 LEU A O 1
ATOM 1465 N N . MET A 1 190 ? -14.091 3.945 9.401 1.00 95.50 190 MET A N 1
ATOM 1466 C CA . MET A 1 190 ? -13.021 4.365 8.488 1.00 95.50 190 MET A CA 1
ATOM 1467 C C . MET A 1 190 ? -11.741 4.739 9.251 1.00 95.50 190 MET A C 1
ATOM 1469 O O . MET A 1 190 ? -10.656 4.281 8.895 1.00 95.50 190 MET A O 1
ATOM 1473 N N . GLU A 1 191 ? -11.848 5.510 10.335 1.00 94.88 191 GLU A N 1
ATOM 1474 C CA . GLU A 1 191 ? -10.698 5.865 11.178 1.00 94.88 191 GLU A CA 1
ATOM 1475 C C . GLU A 1 191 ? -10.078 4.642 11.871 1.00 94.88 191 GLU A C 1
ATOM 1477 O O . GLU A 1 191 ? -8.851 4.539 11.968 1.00 94.88 191 GLU A O 1
ATOM 1482 N N . LEU A 1 192 ? -10.889 3.659 12.281 1.00 94.75 192 LEU A N 1
ATOM 1483 C CA . LEU A 1 192 ? -10.373 2.376 12.771 1.00 94.75 192 LEU A CA 1
ATOM 1484 C C . LEU A 1 192 ? -9.596 1.621 11.684 1.00 94.75 192 LEU A C 1
ATOM 1486 O O . LEU A 1 192 ? -8.515 1.104 11.967 1.00 94.75 192 LEU A O 1
ATOM 1490 N N . ALA A 1 193 ? -10.102 1.586 10.448 1.00 95.75 193 ALA A N 1
ATOM 1491 C CA . ALA A 1 193 ? -9.414 0.943 9.328 1.00 95.75 193 ALA A CA 1
ATOM 1492 C C . ALA A 1 193 ? -8.080 1.640 9.000 1.00 95.75 193 ALA A C 1
ATOM 1494 O O . ALA A 1 193 ? -7.063 0.965 8.819 1.00 95.75 193 ALA A O 1
ATOM 1495 N N . LYS A 1 194 ? -8.056 2.980 8.996 1.00 95.56 194 LYS A N 1
ATOM 1496 C CA . LYS A 1 194 ? -6.828 3.777 8.827 1.00 95.56 194 LYS A CA 1
ATOM 1497 C C . LYS A 1 194 ? -5.821 3.513 9.940 1.00 95.56 194 LYS A C 1
ATOM 1499 O O . LYS A 1 194 ? -4.654 3.263 9.656 1.00 95.56 194 LYS A O 1
ATOM 1504 N N . THR A 1 195 ? -6.276 3.496 11.191 1.00 95.50 195 THR A N 1
ATOM 1505 C CA . THR A 1 195 ? -5.431 3.182 12.353 1.00 95.50 195 THR A CA 1
ATOM 1506 C C . THR A 1 195 ? -4.846 1.771 12.243 1.00 95.50 195 THR A C 1
ATOM 1508 O O . THR A 1 195 ? -3.669 1.555 12.523 1.00 95.50 195 THR A O 1
ATOM 1511 N N . GLY A 1 196 ? -5.647 0.799 11.798 1.00 96.25 196 GLY A N 1
ATOM 1512 C CA . GLY A 1 196 ? -5.184 -0.566 11.548 1.00 96.25 196 GLY A CA 1
ATOM 1513 C C . GLY A 1 196 ? -4.125 -0.646 10.445 1.00 96.25 196 GLY A C 1
ATOM 1514 O O . GLY A 1 196 ? -3.175 -1.421 10.556 1.00 96.25 196 GLY A O 1
ATOM 1515 N N . PHE A 1 197 ? -4.254 0.164 9.395 1.00 97.25 197 PHE A N 1
ATOM 1516 C CA . PHE A 1 197 ? -3.254 0.267 8.330 1.00 97.25 197 PHE A CA 1
ATOM 1517 C C . PHE A 1 197 ? -1.962 0.949 8.797 1.00 97.25 197 PHE A C 1
ATOM 1519 O O . PHE A 1 197 ? -0.873 0.465 8.489 1.00 97.25 197 PHE A O 1
ATOM 1526 N N . ASP A 1 198 ? -2.074 2.013 9.592 1.00 95.69 198 ASP A N 1
ATOM 1527 C CA . ASP A 1 198 ? -0.947 2.731 10.195 1.00 95.69 198 ASP A CA 1
ATOM 1528 C C . ASP A 1 198 ? -0.093 1.828 11.097 1.00 95.69 198 ASP A C 1
ATOM 1530 O O . ASP A 1 198 ? 1.129 1.737 10.937 1.00 95.69 198 ASP A O 1
ATOM 1534 N N . LYS A 1 199 ? -0.738 1.064 11.984 1.00 95.62 199 LYS A N 1
ATOM 1535 C CA . LYS A 1 199 ? -0.049 0.082 12.833 1.00 95.62 199 LYS A CA 1
ATOM 1536 C C . LYS A 1 199 ? 0.695 -0.967 12.021 1.00 95.62 199 LYS A C 1
ATOM 1538 O O . LYS A 1 199 ? 1.822 -1.328 12.363 1.00 95.62 199 LYS A O 1
ATOM 1543 N N . GLU A 1 200 ? 0.084 -1.462 10.950 1.00 96.62 200 GLU A N 1
ATOM 1544 C CA . GLU A 1 200 ? 0.720 -2.461 10.101 1.00 96.62 200 GLU A CA 1
ATOM 1545 C C . GLU A 1 200 ? 1.928 -1.875 9.355 1.00 96.62 200 GLU A C 1
ATOM 1547 O O . GLU A 1 200 ? 2.985 -2.510 9.280 1.00 96.62 200 GLU A O 1
ATOM 1552 N N . ALA A 1 201 ? 1.817 -0.638 8.865 1.00 95.75 201 ALA A N 1
ATOM 1553 C CA . ALA A 1 201 ? 2.944 0.094 8.302 1.00 95.75 201 ALA A CA 1
ATOM 1554 C C . ALA A 1 201 ? 4.081 0.238 9.332 1.00 95.75 201 ALA A C 1
ATOM 1556 O O . ALA A 1 201 ? 5.239 -0.055 9.013 1.00 95.75 201 ALA A O 1
ATOM 1557 N N . ALA A 1 202 ? 3.764 0.608 10.580 1.00 94.56 202 ALA A N 1
ATOM 1558 C CA . ALA A 1 202 ? 4.729 0.737 11.681 1.00 94.56 202 ALA A CA 1
ATOM 1559 C C . ALA A 1 202 ? 5.418 -0.594 12.004 1.00 94.56 202 ALA A C 1
ATOM 1561 O O . ALA A 1 202 ? 6.639 -0.649 12.206 1.00 94.56 202 ALA A O 1
ATOM 1562 N N . ARG A 1 203 ? 4.647 -1.684 12.007 1.00 94.94 203 ARG A N 1
ATOM 1563 C CA . ARG A 1 203 ? 5.145 -3.046 12.217 1.00 94.94 203 ARG A CA 1
ATOM 1564 C C . ARG A 1 203 ? 6.123 -3.446 11.117 1.00 94.94 203 ARG A C 1
ATOM 1566 O O . ARG A 1 203 ? 7.216 -3.932 11.419 1.00 94.94 203 ARG A O 1
ATOM 1573 N N . LEU A 1 204 ? 5.767 -3.198 9.856 1.00 94.50 204 LEU A N 1
ATOM 1574 C CA . LEU A 1 204 ? 6.634 -3.486 8.715 1.00 94.50 204 LEU A CA 1
ATOM 1575 C C . LEU A 1 204 ? 7.919 -2.647 8.760 1.00 94.50 204 LEU A C 1
ATOM 1577 O O . LEU A 1 204 ? 9.005 -3.198 8.577 1.00 94.50 204 LEU A O 1
ATOM 1581 N N . TYR A 1 205 ? 7.823 -1.351 9.067 1.00 94.19 205 TYR A N 1
ATOM 1582 C CA . TYR A 1 205 ? 8.995 -0.483 9.206 1.00 94.19 205 TYR A CA 1
ATOM 1583 C C . TYR A 1 205 ? 9.939 -0.947 10.322 1.00 94.19 205 TYR A C 1
ATOM 1585 O O . TYR A 1 205 ? 11.147 -1.046 10.105 1.00 94.19 205 TYR A O 1
ATOM 1593 N N . THR A 1 206 ? 9.398 -1.315 11.484 1.00 93.38 206 THR A N 1
ATOM 1594 C CA . THR A 1 206 ? 10.194 -1.866 12.594 1.00 93.38 206 THR A CA 1
ATOM 1595 C C . THR A 1 206 ? 10.943 -3.133 12.164 1.00 93.38 206 THR A C 1
ATOM 1597 O O . THR A 1 206 ? 12.115 -3.308 12.503 1.00 93.38 206 THR A O 1
ATOM 1600 N N . GLY A 1 207 ? 10.306 -3.990 11.356 1.00 90.75 207 GLY A N 1
ATOM 1601 C CA . GLY A 1 207 ? 10.953 -5.150 10.739 1.00 90.75 207 GLY A CA 1
ATOM 1602 C C . GLY A 1 207 ? 12.117 -4.773 9.815 1.00 90.75 207 GLY A C 1
ATOM 1603 O O . GLY A 1 207 ? 13.191 -5.363 9.914 1.00 90.75 207 GLY A O 1
ATOM 1604 N N . ILE A 1 208 ? 11.938 -3.755 8.966 1.00 90.06 208 ILE A N 1
ATOM 1605 C CA . ILE A 1 208 ? 12.993 -3.243 8.073 1.00 90.06 208 ILE A CA 1
ATOM 1606 C C . ILE A 1 208 ? 14.179 -2.699 8.884 1.00 90.06 208 ILE A C 1
ATOM 1608 O O . ILE A 1 208 ? 15.326 -3.043 8.600 1.00 90.06 208 ILE A O 1
ATOM 1612 N N . ALA A 1 209 ? 13.915 -1.891 9.913 1.00 86.75 209 ALA A N 1
ATOM 1613 C CA . ALA A 1 209 ? 14.955 -1.325 10.771 1.00 86.75 209 ALA A CA 1
ATOM 1614 C C . ALA A 1 209 ? 15.756 -2.418 11.505 1.00 86.75 209 ALA A C 1
ATOM 1616 O O . ALA A 1 209 ? 16.983 -2.347 11.591 1.00 86.75 209 ALA A O 1
ATOM 1617 N N . ALA A 1 210 ? 15.080 -3.473 11.971 1.00 85.88 210 ALA A N 1
ATOM 1618 C CA . ALA A 1 210 ? 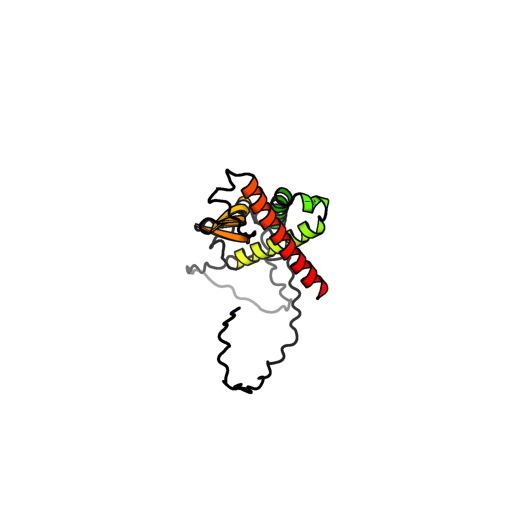15.729 -4.618 12.606 1.00 85.88 210 ALA A CA 1
ATOM 1619 C C . ALA A 1 210 ? 16.572 -5.460 11.626 1.00 85.88 210 ALA A C 1
ATOM 1621 O O . ALA A 1 210 ? 17.613 -5.987 12.020 1.00 85.88 210 ALA A O 1
ATOM 1622 N N . GLU A 1 211 ? 16.155 -5.590 10.359 1.00 83.50 211 GLU A N 1
ATOM 1623 C CA . GLU A 1 211 ? 16.956 -6.227 9.297 1.00 83.50 211 GLU A CA 1
ATOM 1624 C C . GLU A 1 211 ? 18.217 -5.406 8.969 1.00 83.50 211 GLU A C 1
ATOM 1626 O O . GLU A 1 211 ? 19.277 -5.987 8.732 1.00 83.50 211 GLU A O 1
ATOM 1631 N N . GLY A 1 212 ? 18.115 -4.072 8.986 1.00 69.81 212 GLY A N 1
ATOM 1632 C CA . GLY A 1 212 ? 19.231 -3.155 8.733 1.00 69.81 212 GLY A CA 1
ATOM 1633 C C . GLY A 1 212 ? 20.320 -3.188 9.808 1.00 69.81 212 GLY A C 1
ATOM 1634 O O . GLY A 1 212 ? 21.492 -3.086 9.472 1.00 69.81 212 GLY A O 1
ATOM 1635 N N . LEU A 1 213 ? 19.959 -3.408 11.077 1.00 61.38 213 LEU A N 1
ATOM 1636 C CA . LEU A 1 213 ? 20.916 -3.508 12.192 1.00 61.38 213 LEU A CA 1
ATOM 1637 C C . LEU A 1 213 ? 21.734 -4.815 12.185 1.00 61.38 213 LEU A C 1
ATOM 1639 O O . LEU A 1 213 ? 22.734 -4.932 12.888 1.00 61.38 213 LEU A O 1
ATOM 1643 N N . ARG A 1 214 ? 21.293 -5.827 11.430 1.00 56.00 214 ARG A N 1
ATOM 1644 C CA . ARG A 1 214 ? 21.937 -7.152 11.361 1.00 56.00 214 ARG A CA 1
ATOM 1645 C C . ARG A 1 214 ? 22.917 -7.302 10.191 1.00 56.00 214 ARG A C 1
ATOM 1647 O O . ARG A 1 214 ? 23.441 -8.400 10.006 1.00 56.00 214 ARG A O 1
ATOM 1654 N N . ARG A 1 215 ? 23.112 -6.257 9.387 1.00 47.66 215 ARG A N 1
ATOM 1655 C CA . ARG A 1 215 ? 24.056 -6.217 8.262 1.00 47.66 215 ARG A CA 1
ATOM 1656 C C . ARG A 1 215 ? 25.232 -5.318 8.600 1.00 47.66 215 ARG A C 1
ATOM 1658 O O . ARG A 1 215 ? 26.337 -5.662 8.135 1.00 47.66 215 ARG A O 1
#

Sequence (215 aa):
MESRIPSPNPIPGSPSAWPSTPSPLPSLSPLTTAFDLSRMSIPPTAYASTYAPAYEEPRSFPPAGHMPSLAPQQPSPPPTPDSITYRRIFDRVHGLLRGNLPEWWERNPEALHHLTARLAHVIIRHGQAGRFGPDGLGSLSEIFICIGHEDIKHYMCLAINAHWGNVVVILKGELCEKDGKDPMHDDALMELAKTGFDKEAARLYTGIAAEGLRR

Secondary structure (DSSP, 8-state):
----PPPPP-----------PPPPPPP---------TT-------------------------------------PPPPPTT---HHHHHHHHHHHHHHH-HHHHHH-HHHHHHHHHHHHHHHHHHHHTTTT-TT--S-GGGEEEEEEEETTEEEEEEEEEETTTEEEEEEEPPPB-STT--TTT-HHHHHHHHHHHHHHHHHHHHHHHHHHTT-

pLDDT: mean 74.41, std 22.91, range [35.25, 98.25]

Radius of gyration: 29.27 Å; chains: 1; bounding box: 65×55×113 Å

Organism: NCBI:txid184978

Foldseek 3Di:
DDDDDDDDDDDDDDDDDDDDDDDDDDDDDDDPDPDPPPDDDDDPPDDPDDDDDDDDDDDDDDDDDDDPPPDPPPPPPDPDPQDDDLVNQLVLQLVQCCVLVVVCVVPPVPLSNLLSNVLSVQLVVCQVVCVLHPVGDNDSVQFHWDWDDDVLWIAIFTWGDSVVRDIGTSFTFDTDHDPSDDCVPDVVSVVVRSVRRNVSSVVVSVVSVVVVVVD